Protein AF-A0A1B6HRW5-F1 (afdb_monomer_lite)

Structure (mmCIF, N/CA/C/O backbone):
data_AF-A0A1B6HRW5-F1
#
_entry.id   AF-A0A1B6HRW5-F1
#
loop_
_atom_site.group_PDB
_atom_site.id
_atom_site.type_symbol
_atom_site.label_atom_id
_atom_site.label_alt_id
_atom_site.label_comp_id
_atom_site.label_asym_id
_atom_site.label_entity_id
_atom_site.label_seq_id
_atom_site.pdbx_PDB_ins_code
_atom_site.Cartn_x
_atom_site.Cartn_y
_atom_site.Cartn_z
_atom_site.occupancy
_atom_site.B_iso_or_equiv
_atom_site.auth_seq_id
_atom_site.auth_comp_id
_atom_site.auth_asym_id
_atom_site.auth_atom_id
_atom_site.pdbx_PDB_model_num
ATOM 1 N N . ASP A 1 1 ? 60.357 5.817 -101.317 1.00 83.75 1 ASP A N 1
ATOM 2 C CA . ASP A 1 1 ? 60.686 6.916 -100.377 1.00 83.75 1 ASP A CA 1
ATOM 3 C C . ASP A 1 1 ? 59.857 6.907 -99.099 1.00 83.75 1 ASP A C 1
ATOM 5 O O . ASP A 1 1 ? 60.425 6.619 -98.060 1.00 83.75 1 ASP A O 1
ATOM 9 N N . VAL A 1 2 ? 58.533 7.086 -99.133 1.00 87.12 2 VAL A N 1
ATOM 10 C CA . VAL A 1 2 ? 57.680 7.051 -97.915 1.00 87.12 2 VAL A CA 1
ATOM 11 C C . VAL A 1 2 ? 57.870 5.781 -97.067 1.00 87.12 2 VAL A C 1
ATOM 13 O O . VAL A 1 2 ? 58.002 5.844 -95.849 1.00 87.12 2 VAL A O 1
ATOM 16 N N . VAL A 1 3 ? 57.963 4.618 -97.717 1.00 87.00 3 VAL A N 1
ATOM 17 C CA . VAL A 1 3 ? 58.262 3.341 -97.049 1.00 87.00 3 VAL A CA 1
ATOM 18 C C . VAL A 1 3 ? 59.677 3.328 -96.446 1.00 87.00 3 VAL A C 1
ATOM 20 O O . VAL A 1 3 ? 59.859 2.820 -95.346 1.00 87.00 3 VAL A O 1
ATOM 23 N N . LEU A 1 4 ? 60.674 3.917 -97.122 1.00 87.06 4 LEU A N 1
ATOM 24 C CA . LEU A 1 4 ? 62.039 4.042 -96.585 1.00 87.06 4 LEU A CA 1
ATOM 25 C C . LEU A 1 4 ? 62.050 4.896 -95.313 1.00 87.06 4 LEU A C 1
ATOM 27 O O . LEU A 1 4 ? 62.702 4.516 -94.346 1.00 87.06 4 LEU A O 1
ATOM 31 N N . ILE A 1 5 ? 61.290 5.996 -95.316 1.00 87.56 5 ILE A N 1
ATOM 32 C CA . ILE A 1 5 ? 61.149 6.920 -94.186 1.00 87.56 5 ILE A CA 1
ATOM 33 C C . ILE A 1 5 ? 60.507 6.210 -92.987 1.00 87.56 5 ILE A C 1
ATOM 35 O O . ILE A 1 5 ? 61.062 6.251 -91.892 1.00 87.56 5 ILE A O 1
ATOM 39 N N . LEU A 1 6 ? 59.409 5.471 -93.192 1.00 87.75 6 LEU A N 1
ATOM 40 C CA . LEU A 1 6 ? 58.762 4.698 -92.120 1.00 87.75 6 LEU A CA 1
ATOM 41 C C . LEU A 1 6 ? 59.675 3.617 -91.528 1.00 87.75 6 LEU A C 1
ATOM 43 O O . LEU A 1 6 ? 59.677 3.413 -90.318 1.00 87.75 6 LEU A O 1
ATOM 47 N N . PHE A 1 7 ? 60.477 2.941 -92.356 1.00 88.12 7 PHE A N 1
ATOM 48 C CA . PHE A 1 7 ? 61.471 1.971 -91.883 1.00 88.12 7 PHE A CA 1
ATOM 49 C C . PHE A 1 7 ? 62.788 2.608 -91.409 1.00 88.12 7 PHE A C 1
ATOM 51 O O . PHE A 1 7 ? 63.716 1.866 -91.087 1.00 88.12 7 PHE A O 1
ATOM 58 N N . GLN A 1 8 ? 62.888 3.944 -91.378 1.00 85.50 8 GLN A N 1
ATOM 59 C CA . GLN A 1 8 ? 64.095 4.693 -91.002 1.00 85.50 8 GLN A CA 1
ATOM 60 C C . GLN A 1 8 ? 65.354 4.230 -91.764 1.00 85.50 8 GLN A C 1
ATOM 62 O O . GLN A 1 8 ? 66.461 4.199 -91.225 1.00 85.50 8 GLN A O 1
ATOM 67 N N . ARG A 1 9 ? 65.192 3.828 -93.033 1.00 84.75 9 ARG A N 1
ATOM 68 C CA . ARG A 1 9 ? 66.307 3.447 -93.913 1.00 84.75 9 ARG A CA 1
ATOM 69 C C . ARG A 1 9 ? 66.962 4.699 -94.502 1.00 84.75 9 ARG A C 1
ATOM 71 O O . ARG A 1 9 ? 66.354 5.764 -94.556 1.00 84.75 9 ARG A O 1
ATOM 78 N N . LYS A 1 10 ? 68.211 4.569 -94.960 1.00 80.50 10 LYS A N 1
ATOM 79 C CA . LYS A 1 10 ? 68.968 5.676 -95.560 1.00 80.50 10 LYS A CA 1
ATOM 80 C C . LYS A 1 10 ? 68.201 6.262 -96.753 1.00 80.50 10 LYS A C 1
ATOM 82 O O . LYS A 1 10 ? 67.831 5.530 -97.669 1.00 80.50 10 LYS A O 1
ATOM 87 N N . VAL A 1 11 ? 67.991 7.577 -96.741 1.00 79.88 11 VAL A N 1
ATOM 88 C CA . VAL A 1 11 ? 67.417 8.326 -97.865 1.00 79.88 11 VAL A CA 1
ATOM 89 C C . VAL A 1 11 ? 68.497 9.245 -98.436 1.00 79.88 11 VAL A C 1
ATOM 91 O O . VAL A 1 11 ? 69.192 9.917 -97.675 1.00 79.88 11 VAL A O 1
ATOM 94 N N . ASP A 1 12 ? 68.682 9.234 -99.755 1.00 78.62 12 ASP A N 1
ATOM 95 C CA . ASP A 1 12 ? 69.621 10.125 -100.436 1.00 78.62 12 ASP A CA 1
ATOM 96 C C . ASP A 1 12 ? 69.178 11.593 -100.323 1.00 78.62 12 ASP A C 1
ATOM 98 O O . ASP A 1 12 ? 68.006 11.895 -100.096 1.00 78.62 12 ASP A O 1
ATOM 102 N N . GLN A 1 13 ? 70.124 12.523 -100.480 1.00 76.50 13 GLN A N 1
ATOM 103 C CA . GLN A 1 13 ? 69.834 13.955 -100.400 1.00 76.50 13 GLN A CA 1
ATOM 104 C C . GLN A 1 13 ? 68.817 14.365 -101.475 1.00 76.50 13 GLN A C 1
ATOM 106 O O . GLN A 1 1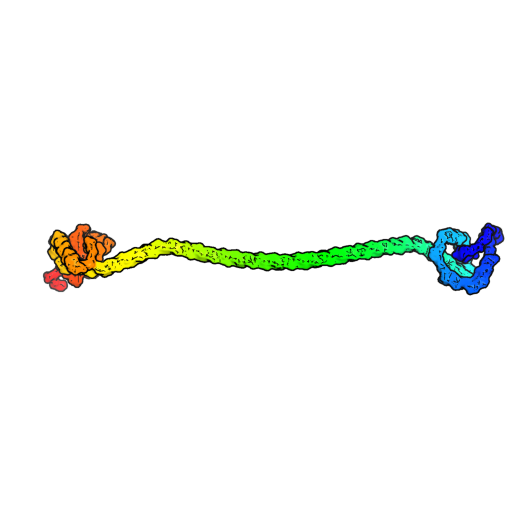3 ? 69.007 14.069 -102.657 1.00 76.50 13 GLN A O 1
ATOM 111 N N . VAL A 1 14 ? 67.765 15.072 -101.056 1.00 78.19 14 VAL A N 1
ATOM 112 C CA . VAL A 1 14 ? 66.660 15.504 -101.921 1.00 78.19 14 VAL A CA 1
ATOM 113 C C . VAL A 1 14 ? 67.182 16.423 -103.027 1.00 78.19 14 VAL A C 1
ATOM 115 O O . VAL A 1 14 ? 67.782 17.461 -102.750 1.00 78.19 14 VAL A O 1
ATOM 118 N N . ARG A 1 15 ? 66.940 16.044 -104.287 1.00 78.88 15 ARG A N 1
ATOM 119 C CA . ARG A 1 15 ? 67.238 16.858 -105.475 1.00 78.88 15 ARG A CA 1
ATOM 120 C C . ARG A 1 15 ? 65.937 17.120 -106.243 1.00 78.88 15 ARG A C 1
ATOM 122 O O . ARG A 1 15 ? 65.192 16.159 -106.454 1.00 78.88 15 ARG A O 1
ATOM 129 N N . PRO A 1 16 ? 65.647 18.365 -106.656 1.00 77.56 16 PRO A N 1
ATOM 130 C CA . PRO A 1 16 ? 64.464 18.668 -107.453 1.00 77.56 16 PRO A CA 1
ATOM 131 C C . PRO A 1 16 ? 64.630 18.157 -108.892 1.00 77.56 16 PRO A C 1
ATOM 133 O O . PRO A 1 16 ? 65.664 18.376 -109.520 1.00 77.56 16 PRO A O 1
ATOM 136 N N . ASP A 1 17 ? 63.603 17.486 -109.400 1.00 78.62 17 ASP A N 1
ATOM 137 C CA . ASP A 1 17 ? 63.443 17.072 -110.792 1.00 78.62 17 ASP A CA 1
ATOM 138 C C . ASP A 1 17 ? 62.531 18.090 -111.497 1.00 78.62 17 ASP A C 1
ATOM 140 O O . ASP A 1 17 ? 61.319 18.144 -111.261 1.00 78.62 17 ASP A O 1
ATOM 144 N N . VAL A 1 18 ? 63.140 18.932 -112.337 1.00 70.12 18 VAL A N 1
ATOM 145 C CA . VAL A 1 18 ? 62.465 20.028 -113.053 1.00 70.12 18 VAL A CA 1
ATOM 146 C C . VAL A 1 18 ? 61.514 19.492 -114.134 1.00 70.12 18 VAL A C 1
ATOM 148 O O . VAL A 1 18 ? 60.546 20.167 -114.471 1.00 70.12 18 VAL A O 1
ATOM 151 N N . GLU A 1 19 ? 61.728 18.271 -114.639 1.00 70.19 19 GLU A N 1
ATOM 152 C CA . GLU A 1 19 ? 60.878 17.665 -115.676 1.00 70.19 19 GLU A CA 1
ATOM 153 C C . GLU A 1 19 ? 59.588 17.078 -115.097 1.00 70.19 19 GLU A C 1
ATOM 155 O O . GLU A 1 19 ? 58.529 17.150 -115.720 1.00 70.19 19 GLU A O 1
ATOM 160 N N . LYS A 1 20 ? 59.662 16.505 -113.891 1.00 68.56 20 LYS A N 1
ATOM 161 C CA . LYS A 1 20 ? 58.518 15.859 -113.222 1.00 68.56 20 LYS A CA 1
ATOM 162 C C . LYS A 1 20 ? 57.865 16.721 -112.147 1.00 68.56 20 LYS A C 1
ATOM 164 O O . LYS A 1 20 ? 56.916 16.267 -111.510 1.00 68.56 20 LYS A O 1
ATOM 169 N N . ASN A 1 21 ? 58.368 17.944 -111.954 1.00 75.06 21 ASN A N 1
ATOM 170 C CA . ASN A 1 21 ? 57.927 18.894 -110.933 1.00 75.06 21 ASN A CA 1
ATOM 171 C C . ASN A 1 21 ? 57.817 18.245 -109.535 1.00 75.06 21 ASN A C 1
ATOM 173 O O . ASN A 1 21 ? 56.835 18.429 -108.816 1.00 75.06 21 ASN A O 1
ATOM 177 N N . PHE A 1 22 ? 58.802 17.407 -109.188 1.00 81.31 22 PHE A N 1
ATOM 178 C CA . PHE A 1 22 ? 58.849 16.646 -107.935 1.00 81.31 22 PHE A CA 1
ATOM 179 C C . PHE A 1 22 ? 60.301 16.291 -107.557 1.00 81.31 22 PHE A C 1
ATOM 181 O O . PHE A 1 22 ? 61.234 16.828 -108.142 1.00 81.31 22 PHE A O 1
ATOM 188 N N . PHE A 1 23 ? 60.538 15.427 -106.565 1.00 82.12 23 PHE A N 1
ATOM 189 C CA . PHE A 1 23 ? 61.890 14.998 -106.178 1.00 82.12 23 PHE A CA 1
ATOM 190 C C . PHE A 1 23 ? 62.387 13.802 -106.997 1.00 82.12 23 PHE A C 1
ATOM 192 O O . PHE A 1 23 ? 61.606 12.918 -107.358 1.00 82.12 23 PHE A O 1
ATOM 199 N N . PHE A 1 24 ? 63.703 13.738 -107.230 1.00 78.50 24 PHE A N 1
ATOM 200 C CA . PHE A 1 24 ? 64.334 12.539 -107.782 1.00 78.50 24 PHE A CA 1
ATOM 201 C C . PHE A 1 24 ? 64.091 11.331 -106.859 1.00 78.50 24 PHE A C 1
ATOM 203 O O . PHE A 1 24 ? 64.357 11.428 -105.658 1.00 78.50 24 PHE A O 1
ATOM 210 N N . PRO A 1 25 ? 63.620 10.186 -107.393 1.00 77.75 25 PRO A N 1
ATOM 211 C CA . PRO A 1 25 ? 63.310 9.019 -106.577 1.00 77.75 25 PRO A CA 1
ATOM 212 C C . PRO A 1 25 ? 64.586 8.366 -106.044 1.00 77.75 25 PRO A C 1
ATOM 214 O O . PRO A 1 25 ? 65.558 8.186 -106.785 1.00 77.75 25 PRO A O 1
ATOM 217 N N . ASN A 1 26 ? 64.563 7.900 -104.793 1.00 82.75 26 ASN A N 1
ATOM 218 C CA . ASN A 1 26 ? 65.657 7.095 -104.251 1.00 82.75 26 ASN A CA 1
ATOM 219 C C . ASN A 1 26 ? 65.540 5.634 -104.720 1.00 82.75 26 ASN A C 1
ATOM 221 O O . ASN A 1 26 ? 65.121 4.732 -103.984 1.00 82.75 26 ASN A O 1
ATOM 225 N N . TRP A 1 27 ? 65.865 5.413 -105.994 1.00 80.62 27 TRP A N 1
ATOM 226 C CA . TRP A 1 27 ? 65.711 4.120 -106.660 1.00 80.62 27 TRP A CA 1
ATOM 227 C C . TRP A 1 27 ? 66.636 3.043 -106.084 1.00 80.62 27 TRP A C 1
ATOM 229 O O . TRP A 1 27 ? 66.193 1.918 -105.851 1.00 80.62 27 TRP A O 1
ATOM 239 N N . ALA A 1 28 ? 67.897 3.387 -105.805 1.00 82.69 28 ALA A N 1
ATOM 240 C CA . ALA A 1 28 ? 68.902 2.434 -105.337 1.00 82.69 28 ALA A CA 1
ATOM 241 C C . ALA A 1 28 ? 68.527 1.810 -103.982 1.00 82.69 28 ALA A C 1
ATOM 243 O O . ALA A 1 28 ? 68.602 0.591 -103.821 1.00 82.69 28 ALA A O 1
ATOM 244 N N . GLU A 1 29 ? 68.073 2.619 -103.021 1.00 83.81 29 GLU A N 1
ATOM 245 C CA . GLU A 1 29 ? 67.650 2.115 -101.710 1.00 83.81 29 GLU A CA 1
ATOM 246 C C . GLU A 1 29 ? 66.250 1.492 -101.754 1.00 83.81 29 GLU A C 1
ATOM 248 O O . GLU A 1 29 ? 66.018 0.464 -101.117 1.00 83.81 29 GLU A O 1
ATOM 253 N N . SER A 1 30 ? 65.327 2.031 -102.560 1.00 84.06 30 SER A N 1
ATOM 254 C CA . SER A 1 30 ? 63.994 1.434 -102.736 1.00 84.06 30 SER A CA 1
ATOM 255 C C . SER A 1 30 ? 64.072 0.022 -103.328 1.00 84.06 30 SER A C 1
ATOM 257 O O . SER A 1 30 ? 63.344 -0.867 -102.884 1.00 84.06 30 SER A O 1
ATOM 259 N N . LEU A 1 31 ? 64.991 -0.224 -104.270 1.00 83.75 31 LEU A N 1
ATOM 260 C CA . LEU A 1 31 ? 65.208 -1.548 -104.855 1.00 83.75 31 LEU A CA 1
ATOM 261 C C . LEU A 1 31 ? 65.692 -2.563 -103.811 1.00 83.75 31 LEU A C 1
ATOM 263 O O . LEU A 1 31 ? 65.225 -3.698 -103.809 1.00 83.75 31 LEU A O 1
ATOM 267 N N . LYS A 1 32 ? 66.559 -2.153 -102.875 1.00 85.12 32 LYS A N 1
ATOM 268 C CA . LYS A 1 32 ? 67.013 -3.014 -101.767 1.00 85.12 32 LYS A CA 1
ATOM 269 C C . LYS A 1 32 ? 65.877 -3.406 -100.825 1.00 85.12 32 LYS A C 1
ATOM 271 O O . LYS A 1 32 ? 65.890 -4.508 -100.291 1.00 85.12 32 LYS A O 1
ATOM 276 N N . VAL A 1 33 ? 64.903 -2.518 -100.604 1.00 83.81 33 VAL A N 1
ATOM 277 C CA . VAL A 1 33 ? 63.703 -2.842 -99.812 1.00 83.81 33 VAL A CA 1
ATOM 278 C C . VAL A 1 33 ? 62.798 -3.809 -100.558 1.00 83.81 33 VAL A C 1
ATOM 280 O O . VAL A 1 33 ? 62.314 -4.765 -99.967 1.00 83.81 33 VAL A O 1
ATOM 283 N N . MET A 1 34 ? 62.582 -3.580 -101.853 1.00 80.44 34 MET A N 1
ATOM 284 C CA . MET A 1 34 ? 61.717 -4.436 -102.666 1.00 80.44 34 MET A CA 1
ATOM 285 C C . MET A 1 34 ? 62.327 -5.821 -102.927 1.00 80.44 34 MET A C 1
ATOM 287 O O . MET A 1 34 ? 61.587 -6.789 -103.061 1.00 80.44 34 MET A O 1
ATOM 291 N N . ALA A 1 35 ? 63.658 -5.928 -102.966 1.00 84.19 35 ALA A N 1
ATOM 292 C CA . ALA A 1 35 ? 64.378 -7.195 -103.095 1.00 84.19 35 ALA A CA 1
ATOM 293 C C . ALA A 1 35 ? 64.486 -7.981 -101.769 1.00 84.19 35 ALA A C 1
ATOM 295 O O . ALA A 1 35 ? 64.919 -9.134 -101.771 1.00 84.19 35 ALA A O 1
ATOM 296 N N . ASP A 1 36 ? 64.112 -7.381 -100.632 1.00 86.19 36 ASP A N 1
ATOM 297 C CA . ASP A 1 36 ? 64.157 -8.022 -99.318 1.00 86.19 36 ASP A CA 1
ATOM 298 C C . ASP A 1 36 ? 63.024 -9.053 -99.180 1.00 86.19 36 ASP A C 1
ATOM 300 O O . ASP A 1 36 ? 61.842 -8.718 -99.094 1.00 86.19 36 ASP A O 1
ATOM 304 N N . THR A 1 37 ? 63.389 -10.334 -99.104 1.00 84.56 37 THR A N 1
ATOM 305 C CA . THR A 1 37 ? 62.435 -11.449 -98.950 1.00 84.56 37 THR A CA 1
ATOM 306 C C . THR A 1 37 ? 61.565 -11.351 -97.687 1.00 84.56 37 THR A C 1
ATOM 308 O O . THR A 1 37 ? 60.481 -11.933 -97.652 1.00 84.56 37 THR A O 1
ATOM 311 N N . LYS A 1 38 ? 61.982 -10.589 -96.661 1.00 88.88 38 LYS A N 1
ATOM 312 C CA . LYS A 1 38 ? 61.217 -10.363 -95.419 1.00 88.88 38 LYS A CA 1
ATOM 313 C C . LYS A 1 38 ? 60.343 -9.108 -95.448 1.00 88.88 38 LYS A C 1
ATOM 315 O O . LYS A 1 38 ? 59.704 -8.789 -94.445 1.00 88.88 38 LYS A O 1
ATOM 320 N N . PHE A 1 39 ? 60.285 -8.389 -96.566 1.00 85.56 39 PHE A N 1
ATOM 321 C CA . PHE A 1 39 ? 59.606 -7.098 -96.648 1.00 85.56 39 PHE A CA 1
ATOM 322 C C . PHE A 1 39 ? 58.133 -7.148 -96.203 1.00 85.56 39 PHE A C 1
ATOM 324 O O . PHE A 1 39 ? 57.714 -6.336 -95.380 1.00 85.56 39 PHE A O 1
ATOM 331 N N . LEU A 1 40 ? 57.367 -8.150 -96.649 1.00 84.69 40 LEU A N 1
ATOM 332 C CA . LEU A 1 40 ? 55.960 -8.305 -96.259 1.00 84.69 40 LEU A CA 1
ATOM 333 C C . LEU A 1 40 ? 55.784 -8.570 -94.754 1.00 84.69 40 LEU A C 1
ATOM 335 O O . LEU A 1 40 ? 54.915 -7.975 -94.118 1.00 84.69 40 LEU A O 1
ATOM 339 N N . TYR A 1 41 ? 56.634 -9.419 -94.170 1.00 88.62 41 TYR A N 1
ATOM 340 C CA . TYR A 1 41 ? 56.623 -9.696 -92.731 1.00 88.62 41 TYR A CA 1
ATOM 341 C C . TYR A 1 41 ? 56.909 -8.428 -91.915 1.00 88.62 41 TYR A C 1
ATOM 343 O O . TYR A 1 41 ? 56.254 -8.175 -90.902 1.00 88.62 41 TYR A O 1
ATOM 351 N N . ASN A 1 42 ? 57.850 -7.607 -92.389 1.00 88.69 42 ASN A N 1
ATOM 352 C CA . ASN A 1 42 ? 58.214 -6.341 -91.757 1.00 88.69 42 ASN A CA 1
ATOM 353 C C . ASN A 1 42 ? 57.085 -5.298 -91.836 1.00 88.69 42 ASN A C 1
ATOM 355 O O . ASN A 1 42 ? 56.949 -4.498 -90.916 1.00 88.69 42 ASN A O 1
ATOM 359 N N . LEU A 1 43 ? 56.263 -5.310 -92.892 1.00 85.69 43 LEU A N 1
ATOM 360 C CA . LEU A 1 43 ? 55.077 -4.447 -93.006 1.00 85.69 43 LEU A CA 1
ATOM 361 C C . LEU A 1 43 ? 53.955 -4.868 -92.050 1.00 85.69 43 LEU A C 1
ATOM 363 O O . LEU A 1 43 ? 53.316 -4.015 -91.436 1.00 85.69 43 LEU A O 1
ATOM 367 N N . GLN A 1 44 ? 53.713 -6.176 -91.916 1.00 87.50 44 GLN A N 1
ATOM 368 C CA . GLN A 1 44 ? 52.679 -6.713 -91.024 1.00 87.50 44 GLN A CA 1
ATOM 369 C C . GLN A 1 44 ? 53.024 -6.502 -89.546 1.00 87.50 44 GLN A C 1
ATOM 371 O O . GLN A 1 44 ? 52.157 -6.139 -88.756 1.00 87.50 44 GLN A O 1
ATOM 376 N N . ASN A 1 45 ? 54.296 -6.685 -89.186 1.00 89.50 45 ASN A N 1
ATOM 377 C CA . ASN A 1 45 ? 54.797 -6.525 -87.819 1.00 89.50 45 ASN A CA 1
ATOM 378 C C . ASN A 1 45 ? 55.463 -5.164 -87.596 1.00 89.50 45 ASN A C 1
ATOM 380 O O . ASN A 1 45 ? 56.325 -5.020 -86.726 1.00 89.50 45 ASN A O 1
ATOM 384 N N . PHE A 1 46 ? 55.096 -4.166 -88.400 1.00 87.50 46 PHE A N 1
ATOM 385 C CA . PHE A 1 46 ? 55.677 -2.843 -88.278 1.00 87.50 46 PHE A CA 1
ATOM 386 C C . PHE A 1 46 ? 55.348 -2.253 -86.898 1.00 87.50 46 PHE A C 1
ATOM 388 O O . PHE A 1 46 ? 54.172 -2.209 -86.515 1.00 87.50 46 PHE A O 1
ATOM 395 N N . PRO A 1 47 ? 56.353 -1.783 -86.139 1.00 86.12 47 PRO A N 1
ATOM 396 C CA . PRO A 1 47 ? 56.137 -1.196 -84.826 1.00 86.12 47 PRO A CA 1
ATOM 397 C C . PRO A 1 47 ? 55.526 0.203 -84.974 1.00 86.12 47 PRO A C 1
ATOM 399 O O . PRO A 1 47 ? 56.205 1.216 -84.837 1.00 86.12 47 PRO A O 1
ATOM 402 N N . LYS A 1 48 ? 54.222 0.255 -85.253 1.00 84.12 48 LYS A N 1
ATOM 403 C CA . LYS A 1 48 ? 53.435 1.475 -85.493 1.00 84.12 48 LYS A CA 1
ATOM 404 C C . LYS A 1 48 ? 53.508 2.506 -84.359 1.00 84.12 48 LYS A C 1
ATOM 406 O O . LYS A 1 48 ? 53.389 3.697 -84.617 1.00 84.12 48 LYS A O 1
ATOM 411 N N . ASP A 1 49 ? 53.775 2.067 -83.129 1.00 81.31 49 ASP A N 1
ATOM 412 C CA . ASP A 1 49 ? 53.972 2.942 -81.964 1.00 81.31 49 ASP A CA 1
ATOM 413 C C . ASP A 1 49 ? 55.342 3.655 -81.951 1.00 81.31 49 ASP A C 1
ATOM 415 O O . ASP A 1 49 ? 55.563 4.536 -81.128 1.00 81.31 49 ASP A O 1
ATOM 419 N N . LYS A 1 50 ? 56.266 3.302 -82.860 1.00 83.19 50 LYS A N 1
ATOM 420 C CA . LYS A 1 50 ? 57.570 3.974 -83.028 1.00 83.19 50 LYS A CA 1
ATOM 421 C C . LYS A 1 50 ? 57.550 5.125 -84.038 1.00 83.19 50 LYS A C 1
ATOM 423 O O . LYS A 1 50 ? 58.572 5.786 -84.205 1.00 83.19 50 LYS A O 1
ATOM 428 N N . ILE A 1 51 ? 56.428 5.362 -84.721 1.00 86.19 51 ILE A N 1
ATOM 429 C CA . ILE A 1 51 ? 56.282 6.524 -85.605 1.00 86.19 51 ILE A CA 1
ATOM 430 C C . ILE A 1 51 ? 56.328 7.784 -84.730 1.00 86.19 51 ILE A C 1
ATOM 432 O O . ILE A 1 51 ? 55.518 7.930 -83.816 1.00 86.19 51 ILE A O 1
ATOM 436 N N . ASN A 1 52 ? 57.273 8.686 -84.994 1.00 85.44 52 ASN A N 1
ATOM 437 C CA . ASN A 1 52 ? 57.365 9.990 -84.335 1.00 85.44 52 ASN A CA 1
ATOM 438 C C . ASN A 1 52 ? 56.863 11.111 -85.267 1.00 85.44 52 ASN A C 1
ATOM 440 O O . ASN A 1 52 ? 56.631 10.882 -86.456 1.00 85.44 52 ASN A O 1
ATOM 444 N N . ALA A 1 53 ? 56.701 12.323 -84.722 1.00 85.75 53 ALA A N 1
ATOM 445 C CA . ALA A 1 53 ? 56.243 13.489 -85.485 1.00 85.75 53 ALA A CA 1
ATOM 446 C C . ALA A 1 53 ? 57.141 13.753 -86.704 1.00 85.75 53 ALA A C 1
ATOM 448 O O . ALA A 1 53 ? 56.648 13.896 -87.815 1.00 85.75 53 ALA A O 1
ATOM 449 N N . GLU A 1 54 ? 58.459 13.677 -86.507 1.00 86.12 54 GLU A N 1
ATOM 450 C CA . GLU A 1 54 ? 59.462 13.892 -87.554 1.00 86.12 54 GLU A CA 1
ATOM 451 C C . GLU A 1 54 ? 59.313 12.911 -88.728 1.00 86.12 54 GLU A C 1
ATOM 453 O O . GLU A 1 54 ? 59.428 13.303 -89.885 1.00 86.12 54 GLU A O 1
ATOM 458 N N . THR A 1 55 ? 59.013 11.636 -88.456 1.00 86.25 55 THR A N 1
ATOM 459 C CA . THR A 1 55 ? 58.786 10.624 -89.501 1.00 86.25 55 THR A CA 1
ATOM 460 C C . THR A 1 55 ? 57.568 10.993 -90.344 1.00 86.25 55 THR A C 1
ATOM 462 O O . THR A 1 55 ? 57.613 10.860 -91.564 1.00 86.25 55 THR A O 1
ATOM 465 N N . VAL A 1 56 ? 56.491 11.483 -89.719 1.00 87.25 56 VAL A N 1
ATOM 466 C CA . VAL A 1 56 ? 55.288 11.927 -90.440 1.00 87.25 56 VAL A CA 1
ATOM 467 C C . VAL A 1 56 ? 55.566 13.199 -91.239 1.00 87.25 56 VAL A C 1
ATOM 469 O O . VAL A 1 56 ? 55.170 13.257 -92.403 1.00 87.25 56 VAL A O 1
ATOM 472 N N . ASP A 1 57 ? 56.294 14.160 -90.668 1.00 86.44 57 ASP A N 1
ATOM 473 C CA . ASP A 1 57 ? 56.670 15.412 -91.334 1.00 86.44 57 ASP A CA 1
ATOM 474 C C . ASP A 1 57 ? 57.514 15.155 -92.588 1.00 86.44 57 ASP A C 1
ATOM 476 O O . ASP A 1 57 ? 57.242 15.714 -93.650 1.00 86.44 57 ASP A O 1
ATOM 480 N N . LEU A 1 58 ? 58.476 14.229 -92.516 1.00 85.94 58 LEU A N 1
ATOM 481 C CA . LEU A 1 58 ? 59.287 13.814 -93.667 1.00 85.94 58 LEU A CA 1
ATOM 482 C C . LEU A 1 58 ? 58.462 13.136 -94.774 1.00 85.94 58 LEU A C 1
ATOM 484 O O . LEU A 1 58 ? 58.853 13.165 -95.943 1.00 85.94 58 LEU A O 1
ATOM 488 N N . MET A 1 59 ? 57.324 12.524 -94.436 1.00 88.00 59 MET A N 1
ATOM 489 C CA . MET A 1 59 ? 56.421 11.913 -95.414 1.00 88.00 59 MET A CA 1
ATOM 490 C C . MET A 1 59 ? 55.491 12.935 -96.081 1.00 88.00 59 MET A C 1
ATOM 492 O O . MET A 1 59 ? 55.064 12.683 -97.209 1.00 88.00 59 MET A O 1
ATOM 496 N N . LEU A 1 60 ? 55.172 14.064 -95.430 1.00 85.38 60 LEU A N 1
ATOM 497 C CA . LEU A 1 60 ? 54.178 15.038 -95.911 1.00 85.38 60 LEU A CA 1
ATOM 498 C C . LEU A 1 60 ? 54.376 15.470 -97.372 1.00 85.38 60 LEU A C 1
ATOM 500 O O . LEU A 1 60 ? 53.410 15.344 -98.126 1.00 85.38 60 LEU A O 1
ATOM 504 N N . PRO A 1 61 ? 55.590 15.844 -97.831 1.00 85.25 61 PRO A N 1
ATOM 505 C CA . PRO A 1 61 ? 55.792 16.282 -99.214 1.00 85.25 61 PRO A CA 1
ATOM 506 C C . PRO A 1 61 ? 55.430 15.219 -100.261 1.00 85.25 61 PRO A C 1
ATOM 508 O O . PRO A 1 61 ? 55.067 15.545 -101.388 1.00 85.25 61 PRO A O 1
ATOM 511 N N . TYR A 1 62 ? 55.523 13.935 -99.900 1.00 84.56 62 TYR A N 1
ATOM 512 C CA . TYR A 1 62 ? 55.131 12.825 -100.768 1.00 84.56 62 TYR A CA 1
ATOM 513 C C . TYR A 1 62 ? 53.632 12.551 -100.708 1.00 84.56 62 TYR A C 1
ATOM 515 O O . TYR A 1 62 ? 53.032 12.265 -101.738 1.00 84.56 62 TYR A O 1
ATOM 523 N N . LEU A 1 63 ? 53.036 12.639 -99.517 1.00 83.75 63 LEU A N 1
ATOM 524 C CA . LEU A 1 63 ? 51.612 12.381 -99.304 1.00 83.75 63 LEU A CA 1
ATOM 525 C C . LEU A 1 63 ? 50.713 13.493 -99.870 1.00 83.75 63 LEU A C 1
ATOM 527 O O . LEU A 1 63 ? 49.558 13.227 -100.181 1.00 83.75 63 LEU A O 1
ATOM 531 N N . GLU A 1 64 ? 51.224 14.721 -99.984 1.00 83.94 64 GLU A N 1
ATOM 532 C CA . GLU A 1 64 ? 50.512 15.887 -100.534 1.00 83.94 64 GLU A CA 1
ATOM 533 C C . GLU A 1 64 ? 50.647 16.017 -102.059 1.00 83.94 64 GLU A C 1
ATOM 535 O O . GLU A 1 64 ? 50.020 16.882 -102.672 1.00 83.94 64 GLU A O 1
ATOM 540 N N . ASN A 1 65 ? 51.438 15.149 -102.698 1.00 82.19 65 ASN A N 1
ATOM 541 C CA . ASN A 1 65 ? 51.557 15.127 -104.150 1.00 82.19 65 ASN A CA 1
ATOM 542 C C . ASN A 1 65 ? 50.211 14.696 -104.783 1.00 82.19 65 ASN A C 1
ATOM 544 O O . ASN A 1 65 ? 49.694 13.637 -104.420 1.00 82.19 65 ASN A O 1
ATOM 548 N N . PRO A 1 66 ? 49.664 15.436 -105.771 1.00 80.19 66 PRO A N 1
ATOM 549 C CA . PRO A 1 66 ? 48.414 15.081 -106.456 1.00 80.19 66 PRO A CA 1
ATOM 550 C C . PRO A 1 66 ? 48.381 13.669 -107.069 1.00 80.19 66 PRO A C 1
ATOM 552 O O . PRO A 1 66 ? 47.309 13.090 -107.239 1.00 80.19 66 PRO A O 1
ATOM 555 N N . LEU A 1 67 ? 49.546 13.097 -107.393 1.00 79.31 67 LEU A N 1
ATOM 556 C CA . LEU A 1 67 ? 49.686 11.738 -107.928 1.00 79.31 67 LEU A CA 1
ATOM 557 C C . LEU A 1 67 ? 49.719 10.652 -106.837 1.00 79.31 67 LEU A C 1
ATOM 559 O O . LEU A 1 67 ? 49.637 9.464 -107.153 1.00 79.31 67 LEU A O 1
ATOM 563 N N . TYR A 1 68 ? 49.818 11.030 -105.559 1.00 83.25 68 TYR A N 1
ATOM 564 C CA . TYR A 1 68 ? 49.857 10.120 -104.413 1.00 83.25 68 TYR A CA 1
ATOM 565 C C . TYR A 1 68 ? 48.445 9.703 -103.976 1.00 83.25 68 TYR A C 1
ATOM 567 O O . TYR A 1 68 ? 48.027 9.857 -102.831 1.00 83.25 68 TYR A O 1
ATOM 575 N N . THR A 1 69 ? 47.676 9.165 -104.919 1.00 83.44 69 THR A N 1
ATOM 576 C CA . THR A 1 69 ? 46.312 8.680 -104.692 1.00 83.44 69 THR A CA 1
ATOM 577 C C . THR A 1 69 ? 46.217 7.193 -105.001 1.00 83.44 69 THR A C 1
ATOM 579 O O . THR A 1 69 ? 46.982 6.648 -105.799 1.00 83.44 69 THR A O 1
ATOM 582 N N . PHE A 1 70 ? 45.260 6.510 -104.370 1.00 83.62 70 PHE A N 1
ATOM 583 C CA . PHE A 1 70 ? 45.035 5.085 -104.616 1.00 83.62 70 PHE A CA 1
ATOM 584 C C . PHE A 1 70 ? 44.717 4.804 -106.094 1.00 83.62 70 PHE A C 1
ATOM 586 O O . PHE A 1 70 ? 45.232 3.845 -106.666 1.00 83.62 70 PHE A O 1
ATOM 593 N N . GLU A 1 71 ? 43.918 5.665 -106.730 1.00 82.50 71 GLU A N 1
ATOM 594 C CA . GLU A 1 71 ? 43.555 5.556 -108.147 1.00 82.50 71 GLU A CA 1
ATOM 595 C C . GLU A 1 71 ? 44.763 5.781 -109.066 1.00 82.50 71 GLU A C 1
ATOM 597 O O . GLU A 1 71 ? 45.001 4.971 -109.963 1.00 82.50 71 GLU A O 1
ATOM 602 N N . GLY A 1 72 ? 45.588 6.799 -108.784 1.00 80.31 72 GLY A N 1
ATOM 603 C CA . GLY A 1 72 ? 46.830 7.058 -109.519 1.00 80.31 72 GLY A CA 1
ATOM 604 C C . GLY A 1 72 ? 47.839 5.911 -109.403 1.00 80.31 72 GLY A C 1
ATOM 605 O O . GLY A 1 72 ? 48.402 5.464 -110.404 1.00 80.31 72 GLY A O 1
ATOM 606 N N . ALA A 1 73 ? 48.013 5.354 -108.202 1.00 81.75 73 ALA A N 1
ATOM 607 C CA . ALA A 1 73 ? 48.898 4.212 -107.987 1.00 81.75 73 ALA A CA 1
ATOM 608 C C . ALA A 1 73 ? 48.379 2.924 -108.642 1.00 81.75 73 ALA A C 1
ATOM 610 O O . ALA A 1 73 ? 49.180 2.133 -109.136 1.00 81.75 73 ALA A O 1
ATOM 611 N N . LYS A 1 74 ? 47.058 2.709 -108.690 1.00 81.62 74 LYS A N 1
ATOM 612 C CA . LYS A 1 74 ? 46.449 1.525 -109.315 1.00 81.62 74 LYS A CA 1
ATOM 613 C C . LYS A 1 74 ? 46.640 1.504 -110.833 1.00 81.62 74 LYS A C 1
ATOM 615 O O . LYS A 1 74 ? 46.855 0.425 -111.381 1.00 81.62 74 LYS A O 1
ATOM 620 N N . ILE A 1 75 ? 46.594 2.670 -111.486 1.00 80.94 75 ILE A N 1
ATOM 621 C CA . ILE A 1 75 ? 46.887 2.816 -112.923 1.00 80.94 75 ILE A CA 1
ATOM 622 C C . ILE A 1 75 ? 48.349 2.447 -113.217 1.00 80.94 75 ILE A C 1
ATOM 624 O O . ILE A 1 75 ? 48.626 1.810 -114.229 1.00 80.94 75 ILE A O 1
ATOM 628 N N . ALA A 1 76 ? 49.277 2.801 -112.322 1.00 78.62 76 ALA A N 1
ATOM 629 C CA . ALA A 1 76 ? 50.696 2.496 -112.485 1.00 78.62 76 ALA A CA 1
ATOM 630 C C . ALA A 1 76 ? 51.042 1.029 -112.156 1.00 78.62 76 ALA A C 1
ATOM 632 O O . ALA A 1 76 ? 51.687 0.347 -112.948 1.00 78.62 76 ALA A O 1
ATOM 633 N N . CYS A 1 77 ? 50.646 0.539 -110.975 1.00 79.69 77 CYS A N 1
ATOM 634 C CA . CYS A 1 77 ? 50.864 -0.838 -110.533 1.00 79.69 77 CYS A CA 1
ATOM 635 C C . CYS A 1 77 ? 49.953 -1.189 -109.344 1.00 79.69 77 CYS A C 1
ATOM 637 O O . CYS A 1 77 ? 50.081 -0.627 -108.253 1.00 79.69 77 CYS A O 1
ATOM 639 N N . GLY A 1 78 ? 49.090 -2.197 -109.508 1.00 76.56 78 GLY A N 1
ATOM 640 C CA . GLY A 1 78 ? 48.153 -2.632 -108.462 1.00 76.56 78 GLY A CA 1
ATOM 641 C C . GLY A 1 78 ? 48.815 -3.019 -107.129 1.00 76.56 78 GLY A C 1
ATOM 642 O O . GLY A 1 78 ? 48.272 -2.717 -106.068 1.00 76.56 78 GLY A O 1
ATOM 643 N N . ASN A 1 79 ? 50.019 -3.602 -107.159 1.00 75.88 79 ASN A N 1
ATOM 644 C CA . ASN A 1 79 ? 50.766 -3.967 -105.945 1.00 75.88 79 ASN A CA 1
ATOM 645 C C . ASN A 1 79 ? 51.298 -2.736 -105.183 1.00 75.88 79 ASN A C 1
ATOM 647 O O . ASN A 1 79 ? 51.425 -2.767 -103.960 1.00 75.88 79 ASN A O 1
ATOM 651 N N . VAL A 1 80 ? 51.574 -1.633 -105.887 1.00 79.81 80 VAL A N 1
ATOM 652 C CA . VAL A 1 80 ? 52.041 -0.369 -105.289 1.00 79.81 80 VAL A CA 1
ATOM 653 C C . VAL A 1 80 ? 50.890 0.377 -104.611 1.00 79.81 80 VAL A C 1
ATOM 655 O O . VAL A 1 80 ? 51.100 1.007 -103.575 1.00 79.81 80 VAL A O 1
ATOM 658 N N . ALA A 1 81 ? 49.660 0.244 -105.118 1.00 82.56 81 ALA A N 1
ATOM 659 C CA . ALA A 1 81 ? 48.473 0.841 -104.504 1.00 82.56 81 ALA A CA 1
ATOM 660 C C . ALA A 1 81 ? 48.222 0.331 -103.068 1.00 82.56 81 ALA A C 1
ATOM 662 O O . ALA A 1 81 ? 47.855 1.111 -102.189 1.00 82.56 81 ALA A O 1
ATOM 663 N N . GLY A 1 82 ? 48.487 -0.954 -102.796 1.00 84.12 82 GLY A N 1
ATOM 664 C CA . GLY A 1 82 ? 48.391 -1.524 -101.445 1.00 84.12 82 GLY A CA 1
ATOM 665 C C . GLY A 1 82 ? 49.427 -0.949 -100.468 1.00 84.12 82 GLY A C 1
ATOM 666 O O . GLY A 1 82 ? 49.098 -0.651 -99.320 1.00 84.12 82 GLY A O 1
ATOM 667 N N . LEU A 1 83 ? 50.662 -0.729 -100.935 1.00 84.88 83 LEU A N 1
ATOM 668 C CA . LEU A 1 83 ? 51.719 -0.091 -100.141 1.00 84.88 83 LEU A CA 1
ATOM 669 C C . LEU A 1 83 ? 51.404 1.378 -99.852 1.00 84.88 83 LEU A C 1
ATOM 671 O O . LEU A 1 83 ? 51.596 1.823 -98.723 1.00 84.88 83 LEU A O 1
ATOM 675 N N . LEU A 1 84 ? 50.874 2.104 -100.840 1.00 87.44 84 LEU A N 1
ATOM 676 C CA . LEU A 1 84 ? 50.428 3.488 -100.680 1.00 87.44 84 LEU A CA 1
ATOM 677 C C . LEU A 1 84 ? 49.325 3.599 -99.616 1.00 87.44 84 LEU A C 1
ATOM 679 O O . LEU A 1 84 ? 49.383 4.452 -98.730 1.00 87.44 84 LEU A O 1
ATOM 683 N N . GLN A 1 85 ? 48.337 2.703 -99.655 1.00 87.19 85 GLN A N 1
ATOM 684 C CA . GLN A 1 85 ? 47.273 2.675 -98.653 1.00 87.19 85 GLN A CA 1
ATOM 685 C C . GLN A 1 85 ? 47.821 2.388 -97.247 1.00 87.19 85 GLN A C 1
ATOM 687 O O . GLN A 1 85 ? 47.400 3.021 -96.278 1.00 87.19 85 GLN A O 1
ATOM 692 N N . TRP A 1 86 ? 48.779 1.462 -97.129 1.00 89.94 86 TRP A N 1
ATOM 693 C CA . TRP A 1 86 ? 49.433 1.144 -95.861 1.00 89.94 86 TRP A CA 1
ATOM 694 C C . TRP A 1 86 ? 50.174 2.357 -95.282 1.00 89.94 86 TRP A C 1
ATOM 696 O O . TRP A 1 86 ? 49.985 2.678 -94.111 1.00 89.94 86 TRP A O 1
ATOM 706 N N . THR A 1 87 ? 50.941 3.095 -96.091 1.00 88.81 87 THR A N 1
ATOM 707 C CA . THR A 1 87 ? 51.658 4.294 -95.623 1.00 88.81 87 THR A CA 1
ATOM 708 C C . THR A 1 87 ? 50.713 5.414 -95.184 1.00 88.81 87 THR A C 1
ATOM 710 O O . THR A 1 87 ? 50.961 6.066 -94.167 1.00 88.81 87 THR A O 1
ATOM 713 N N . THR A 1 88 ? 49.592 5.602 -95.887 1.00 87.19 88 THR A N 1
ATOM 714 C CA . THR A 1 88 ? 48.543 6.557 -95.491 1.00 87.19 88 THR A CA 1
ATOM 715 C C . THR A 1 88 ? 47.866 6.132 -94.185 1.00 87.19 88 THR A C 1
ATOM 717 O O . THR A 1 88 ? 47.650 6.960 -93.297 1.00 87.19 88 THR A O 1
ATOM 720 N N . ALA A 1 89 ? 47.596 4.834 -94.013 1.00 89.00 89 ALA A N 1
ATOM 721 C CA . ALA A 1 89 ? 47.044 4.284 -92.778 1.00 89.00 89 ALA A CA 1
ATOM 722 C C . ALA A 1 89 ? 48.007 4.425 -91.585 1.00 89.00 89 ALA A C 1
ATOM 724 O O . ALA A 1 89 ? 47.551 4.686 -90.474 1.00 89.00 89 ALA A O 1
ATOM 725 N N . MET A 1 90 ? 49.325 4.317 -91.796 1.00 89.75 90 MET A N 1
ATOM 726 C CA . MET A 1 90 ? 50.327 4.538 -90.743 1.00 89.75 90 MET A CA 1
ATOM 727 C C . MET A 1 90 ? 50.338 5.994 -90.248 1.00 89.75 90 MET A C 1
ATOM 729 O O . MET A 1 90 ? 50.375 6.223 -89.038 1.00 89.75 90 MET A O 1
ATOM 733 N N . LYS A 1 91 ? 50.214 6.983 -91.148 1.00 87.06 91 LYS A N 1
ATOM 734 C CA . LYS A 1 91 ? 50.033 8.399 -90.764 1.00 87.06 91 LYS A CA 1
ATOM 735 C C . LYS A 1 91 ? 48.735 8.609 -89.978 1.00 87.06 91 LYS A C 1
ATOM 737 O O . LYS A 1 91 ? 48.744 9.267 -88.939 1.00 87.06 91 LYS A O 1
ATOM 742 N N . ALA A 1 92 ? 47.624 8.042 -90.452 1.00 87.69 92 ALA A N 1
ATOM 743 C CA . ALA A 1 92 ? 46.337 8.145 -89.765 1.00 87.69 92 ALA A CA 1
ATOM 744 C C . ALA A 1 92 ? 46.378 7.507 -88.363 1.00 87.69 92 ALA A C 1
ATOM 746 O O . ALA A 1 92 ? 45.866 8.090 -87.409 1.00 87.69 92 ALA A O 1
ATOM 747 N N . PHE A 1 93 ? 47.043 6.353 -88.222 1.00 89.12 93 PHE A N 1
ATOM 748 C CA . PHE A 1 93 ? 47.261 5.699 -86.932 1.00 89.12 93 PHE A CA 1
ATOM 749 C C . PHE A 1 93 ? 48.041 6.596 -85.968 1.00 89.12 93 PHE A C 1
ATOM 751 O O . PHE A 1 93 ? 47.603 6.764 -84.835 1.00 89.12 93 PHE A O 1
ATOM 758 N N . TYR A 1 94 ? 49.150 7.203 -86.407 1.00 88.56 94 TYR A N 1
ATOM 759 C CA . TYR A 1 94 ? 49.934 8.115 -85.568 1.00 88.56 94 TYR A CA 1
ATOM 760 C C . TYR A 1 94 ? 49.095 9.291 -85.049 1.00 88.56 94 TYR A C 1
ATOM 762 O O . TYR A 1 94 ? 49.098 9.554 -83.846 1.00 88.56 94 TYR A O 1
ATOM 770 N N . ASN A 1 95 ? 48.330 9.948 -85.929 1.00 86.94 95 ASN A N 1
ATOM 771 C CA . ASN A 1 95 ? 47.497 11.095 -85.557 1.00 86.94 95 ASN A CA 1
ATOM 772 C C . ASN A 1 95 ? 46.478 10.745 -84.463 1.00 86.94 95 ASN A C 1
ATOM 774 O O . ASN A 1 95 ? 46.328 11.499 -83.511 1.00 86.94 95 ASN A O 1
ATOM 778 N N . VAL A 1 96 ? 45.826 9.582 -84.556 1.00 87.06 96 VAL A N 1
ATOM 779 C CA . VAL A 1 96 ? 44.878 9.118 -83.528 1.00 87.06 96 VAL A CA 1
ATOM 780 C C . VAL A 1 96 ? 45.605 8.649 -82.263 1.00 87.06 96 VAL A C 1
ATOM 782 O O . VAL A 1 96 ? 45.172 8.931 -81.148 1.00 87.06 96 VAL A O 1
ATOM 785 N N . ASN A 1 97 ? 46.725 7.935 -82.405 1.00 87.62 97 ASN A N 1
ATOM 786 C CA . ASN A 1 97 ? 47.469 7.392 -81.268 1.00 87.62 97 ASN A CA 1
ATOM 787 C C . ASN A 1 97 ? 48.076 8.504 -80.398 1.00 87.62 97 ASN A C 1
ATOM 789 O O . ASN A 1 97 ? 48.119 8.359 -79.178 1.00 87.62 97 ASN A O 1
ATOM 793 N N . LYS A 1 98 ? 48.468 9.636 -81.003 1.00 84.12 98 LYS A N 1
ATOM 794 C CA . LYS A 1 98 ? 48.912 10.847 -80.297 1.00 84.12 98 LYS A CA 1
ATOM 795 C C . LYS A 1 98 ? 47.897 11.305 -79.243 1.00 84.12 98 LYS A C 1
ATOM 797 O O . LYS A 1 98 ? 48.297 11.623 -78.126 1.00 84.12 98 LYS A O 1
ATOM 802 N N . ASP A 1 99 ? 46.609 11.279 -79.575 1.00 86.62 99 ASP A N 1
ATOM 803 C CA . ASP A 1 99 ? 45.538 11.707 -78.669 1.00 86.62 99 ASP A CA 1
ATOM 804 C C . ASP A 1 99 ? 45.104 10.581 -77.711 1.00 86.62 99 ASP A C 1
ATOM 806 O O . ASP A 1 99 ? 44.724 10.828 -76.567 1.00 86.62 99 ASP A O 1
ATOM 810 N N . VAL A 1 100 ? 45.200 9.316 -78.134 1.00 86.88 100 VAL A N 1
ATOM 811 C CA . VAL A 1 100 ? 44.767 8.150 -77.341 1.00 86.88 100 VAL A CA 1
ATOM 812 C C . VAL A 1 100 ? 45.775 7.742 -76.258 1.00 86.88 100 VAL A C 1
ATOM 814 O O . VAL A 1 100 ? 45.369 7.272 -75.193 1.00 86.88 100 VAL A O 1
ATOM 817 N N . LEU A 1 101 ? 47.081 7.902 -76.485 1.00 86.06 101 LEU A N 1
ATOM 818 C CA . LEU A 1 101 ? 48.119 7.565 -75.502 1.00 86.06 101 LEU A CA 1
ATOM 819 C C . LEU A 1 101 ? 47.956 8.282 -74.147 1.00 86.06 101 LEU A C 1
ATOM 821 O O . LEU A 1 101 ? 47.942 7.583 -73.127 1.00 86.06 101 LEU A O 1
ATOM 825 N N . PRO A 1 102 ? 47.777 9.619 -74.080 1.00 89.62 102 PRO A N 1
ATOM 826 C CA . PRO A 1 102 ? 47.556 10.294 -72.802 1.00 89.62 102 PRO A CA 1
ATOM 827 C C . PRO A 1 102 ? 46.246 9.852 -72.134 1.00 89.62 102 PRO A C 1
ATOM 829 O O . PRO A 1 102 ? 46.200 9.731 -70.911 1.00 89.62 102 PRO A O 1
ATOM 832 N N . LEU A 1 103 ? 45.204 9.529 -72.909 1.00 91.38 103 LEU A N 1
ATOM 833 C CA . LEU A 1 103 ? 43.939 9.018 -72.371 1.00 91.38 103 LEU A CA 1
ATOM 834 C C . LEU A 1 103 ? 44.098 7.631 -71.738 1.00 91.38 103 LEU A C 1
ATOM 836 O O . LEU A 1 103 ? 43.588 7.401 -70.644 1.00 91.38 103 LEU A O 1
ATOM 840 N N . LYS A 1 104 ? 44.846 6.721 -72.376 1.00 88.31 104 LYS A N 1
ATOM 841 C CA . LYS A 1 104 ? 45.167 5.400 -71.809 1.00 88.31 104 LYS A CA 1
ATOM 842 C C . LYS A 1 104 ? 45.998 5.515 -70.532 1.00 88.31 104 LYS A C 1
ATOM 844 O O . LYS A 1 104 ? 45.717 4.815 -69.561 1.00 88.31 104 LYS A O 1
ATOM 849 N N . ALA A 1 105 ? 46.986 6.411 -70.517 1.00 90.25 105 ALA A N 1
ATOM 850 C CA . ALA A 1 105 ? 47.792 6.674 -69.328 1.00 90.25 105 ALA A CA 1
ATOM 851 C C . ALA A 1 105 ? 46.936 7.242 -68.181 1.00 90.25 105 ALA A C 1
ATOM 853 O O . ALA A 1 105 ? 47.019 6.761 -67.052 1.00 90.25 105 ALA A O 1
ATOM 854 N N . ASN A 1 106 ? 46.057 8.207 -68.470 1.00 92.62 106 ASN A N 1
ATOM 855 C CA . ASN A 1 106 ? 45.146 8.763 -67.472 1.00 92.62 106 ASN A CA 1
ATOM 856 C C . ASN A 1 106 ? 44.144 7.716 -66.961 1.00 92.62 106 ASN A C 1
ATOM 858 O O . ASN A 1 106 ? 43.919 7.633 -65.757 1.00 92.62 106 ASN A O 1
ATOM 862 N N . LEU A 1 107 ? 43.595 6.870 -67.839 1.00 93.62 107 LEU A N 1
ATOM 863 C CA . LEU A 1 107 ? 42.712 5.769 -67.446 1.00 93.62 107 LEU A CA 1
ATOM 864 C C . LEU A 1 107 ? 43.407 4.830 -66.457 1.00 93.62 107 LEU A C 1
ATOM 866 O O . LEU A 1 107 ? 42.820 4.498 -65.432 1.00 93.62 107 LEU A O 1
ATOM 870 N N . ALA A 1 108 ? 44.663 4.453 -66.712 1.00 93.81 108 ALA A N 1
ATOM 871 C CA . ALA A 1 108 ? 45.429 3.614 -65.791 1.00 93.81 108 ALA A CA 1
ATOM 872 C C . ALA A 1 108 ? 45.608 4.277 -64.411 1.00 93.81 108 ALA A C 1
ATOM 874 O O . ALA A 1 108 ? 45.453 3.618 -63.381 1.00 93.81 108 ALA A O 1
ATOM 875 N N . ILE A 1 109 ? 45.868 5.590 -64.376 1.00 94.62 109 ILE A N 1
ATOM 876 C CA . ILE A 1 109 ? 45.975 6.360 -63.127 1.00 94.62 109 ILE A CA 1
ATOM 877 C C . ILE A 1 109 ? 44.636 6.380 -62.378 1.00 94.62 109 ILE A C 1
ATOM 879 O O . ILE A 1 109 ? 44.608 6.104 -61.177 1.00 94.62 109 ILE A O 1
ATOM 883 N N . GLN A 1 110 ? 43.528 6.684 -63.061 1.00 93.81 110 GLN A N 1
ATOM 884 C CA . GLN A 1 110 ? 42.202 6.726 -62.435 1.00 93.81 110 GLN A CA 1
ATOM 885 C C . GLN A 1 110 ? 41.760 5.344 -61.950 1.00 93.81 110 GLN A C 1
ATOM 887 O O . GLN A 1 110 ? 41.236 5.231 -60.846 1.00 93.81 110 GLN A O 1
ATOM 892 N N . GLN A 1 111 ? 42.036 4.286 -62.717 1.00 93.69 111 GLN A N 1
ATOM 893 C CA . GLN A 1 111 ? 41.725 2.918 -62.315 1.00 93.69 111 GLN A CA 1
ATOM 894 C C . GLN A 1 111 ? 42.486 2.522 -61.048 1.00 93.69 111 GLN A C 1
ATOM 896 O O . GLN A 1 111 ? 41.909 1.920 -60.144 1.00 93.69 111 GLN A O 1
ATOM 901 N N . ASN A 1 112 ? 43.766 2.891 -60.944 1.00 95.19 112 ASN A N 1
ATOM 902 C CA . ASN A 1 112 ? 44.539 2.622 -59.737 1.00 95.19 112 ASN A CA 1
ATOM 903 C C . ASN A 1 112 ? 43.989 3.394 -58.526 1.00 95.19 112 ASN A C 1
ATOM 905 O O . ASN A 1 112 ? 43.830 2.822 -57.451 1.00 95.19 112 ASN A O 1
ATOM 909 N N . ARG A 1 113 ? 43.625 4.673 -58.706 1.00 95.06 113 ARG A N 1
ATOM 910 C CA . ARG A 1 113 ? 42.984 5.480 -57.652 1.00 95.06 113 ARG A CA 1
ATOM 911 C C . ARG A 1 113 ? 41.657 4.878 -57.195 1.00 95.06 113 ARG A C 1
ATOM 913 O O . ARG A 1 113 ? 41.426 4.779 -55.995 1.00 95.06 113 ARG A O 1
ATOM 920 N N . LEU A 1 114 ? 40.821 4.440 -58.136 1.00 95.31 114 LEU A N 1
ATOM 921 C CA . LEU A 1 114 ? 39.551 3.784 -57.837 1.00 95.31 114 LEU A CA 1
ATOM 922 C C . LEU A 1 114 ? 39.772 2.495 -57.041 1.00 95.31 114 LEU A C 1
ATOM 924 O O . LEU A 1 114 ? 39.082 2.271 -56.052 1.00 95.31 114 LEU A O 1
ATOM 928 N N . ASN A 1 115 ? 40.751 1.675 -57.431 1.00 96.19 115 ASN A N 1
ATOM 929 C CA . ASN A 1 115 ? 41.065 0.430 -56.730 1.00 96.19 115 ASN A CA 1
ATOM 930 C C . ASN A 1 115 ? 41.504 0.686 -55.279 1.00 96.19 115 ASN A C 1
ATOM 932 O O . ASN A 1 115 ? 41.045 -0.015 -54.378 1.00 96.19 115 ASN A O 1
ATOM 936 N N . ILE A 1 116 ? 42.350 1.697 -55.047 1.00 96.06 116 ILE A N 1
ATOM 937 C CA . ILE A 1 116 ? 42.783 2.093 -53.697 1.00 96.06 116 ILE A CA 1
ATOM 938 C C . ILE A 1 116 ? 41.580 2.564 -52.870 1.00 96.06 116 ILE A C 1
ATOM 940 O O . ILE A 1 116 ? 41.318 1.997 -51.812 1.00 96.06 116 ILE A O 1
ATOM 944 N N . ALA A 1 117 ? 40.792 3.513 -53.385 1.00 95.00 117 ALA A N 1
ATOM 945 C CA . ALA A 1 117 ? 39.624 4.043 -52.679 1.00 95.00 117 ALA A CA 1
ATOM 946 C C . ALA A 1 117 ? 38.569 2.960 -52.386 1.00 95.00 117 ALA A C 1
ATOM 948 O O . ALA A 1 117 ? 37.969 2.938 -51.315 1.00 95.00 117 ALA A O 1
ATOM 949 N N . THR A 1 118 ? 38.365 2.018 -53.312 1.00 95.88 118 THR A N 1
ATOM 950 C CA . THR A 1 118 ? 37.438 0.889 -53.119 1.00 95.88 118 THR A CA 1
ATOM 951 C C . THR A 1 118 ? 37.928 -0.049 -52.016 1.00 95.88 118 THR A C 1
ATOM 953 O O . THR A 1 118 ? 37.128 -0.579 -51.246 1.00 95.88 118 THR A O 1
ATOM 956 N N . LYS A 1 119 ? 39.245 -0.260 -51.914 1.00 96.56 119 LYS A N 1
ATOM 957 C CA . LYS A 1 119 ? 39.831 -1.073 -50.846 1.00 96.56 119 LYS A CA 1
ATOM 958 C C . LYS A 1 119 ? 39.651 -0.406 -49.480 1.00 96.56 119 LYS A C 1
ATOM 960 O O . LYS A 1 119 ? 39.171 -1.064 -48.563 1.00 96.56 119 LYS A O 1
ATOM 965 N N . GLU A 1 120 ? 39.957 0.886 -49.378 1.00 96.12 120 GLU A N 1
ATOM 966 C CA . GLU A 1 120 ? 39.765 1.674 -48.152 1.00 96.12 120 GLU A CA 1
ATOM 967 C C . GLU A 1 120 ? 38.292 1.703 -47.721 1.00 96.12 120 GLU A C 1
ATOM 969 O O . GLU A 1 120 ? 37.985 1.480 -46.550 1.00 96.12 120 GLU A O 1
ATOM 974 N N . LEU A 1 121 ? 37.366 1.888 -48.670 1.00 95.81 121 LEU A N 1
ATOM 975 C CA . LEU A 1 121 ? 35.927 1.842 -48.402 1.00 95.81 121 LEU A CA 1
ATOM 976 C C . LEU A 1 121 ? 35.501 0.485 -47.828 1.00 95.81 121 LEU A C 1
ATOM 978 O O . LEU A 1 121 ? 34.791 0.440 -46.827 1.00 95.81 121 LEU A O 1
ATOM 982 N N . ASN A 1 122 ? 35.953 -0.617 -48.432 1.00 96.69 122 ASN A N 1
ATOM 983 C CA . ASN A 1 122 ? 35.630 -1.964 -47.959 1.00 96.69 122 ASN A CA 1
ATOM 984 C C . ASN A 1 1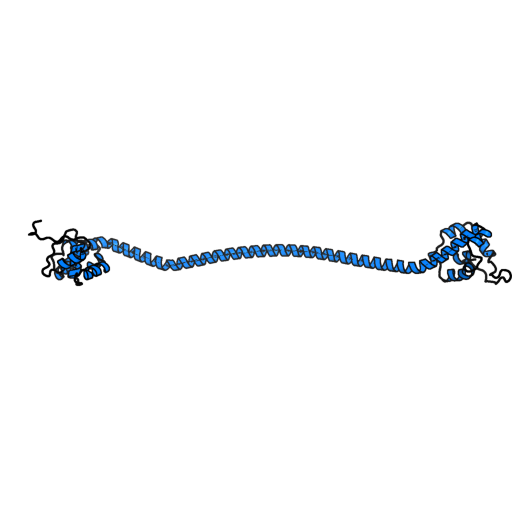22 ? 36.197 -2.241 -46.557 1.00 96.69 122 ASN A C 1
ATOM 986 O O . ASN A 1 122 ? 35.549 -2.910 -45.753 1.00 96.69 122 ASN A O 1
ATOM 990 N N . GLU A 1 123 ? 37.400 -1.752 -46.250 1.00 96.56 123 GLU A N 1
ATOM 991 C CA . GLU A 1 123 ? 37.998 -1.873 -44.915 1.00 96.56 123 GLU A CA 1
ATOM 992 C C . GLU A 1 123 ? 37.212 -1.060 -43.876 1.00 96.56 123 GLU A C 1
ATOM 994 O O . GLU A 1 123 ? 36.871 -1.590 -42.816 1.00 96.56 123 GLU A O 1
ATOM 999 N N . ALA A 1 124 ? 36.833 0.179 -44.204 1.00 95.81 124 ALA A N 1
ATOM 1000 C CA . ALA A 1 124 ? 36.014 1.025 -43.338 1.00 95.81 124 ALA A CA 1
ATOM 1001 C C . ALA A 1 124 ? 34.613 0.436 -43.097 1.00 95.81 124 ALA A C 1
ATOM 1003 O O . ALA A 1 124 ? 34.140 0.423 -41.962 1.00 95.81 124 ALA A O 1
ATOM 1004 N N . GLN A 1 125 ? 33.967 -0.109 -44.133 1.00 95.69 125 GLN A N 1
ATOM 1005 C CA . GLN A 1 125 ? 32.661 -0.767 -44.016 1.00 95.69 125 GLN A CA 1
ATOM 1006 C C . GLN A 1 125 ? 32.719 -2.017 -43.134 1.00 95.69 125 GLN A C 1
ATOM 1008 O O . GLN A 1 125 ? 31.828 -2.228 -42.315 1.00 95.69 125 GLN A O 1
ATOM 1013 N N . LYS A 1 126 ? 33.780 -2.826 -43.250 1.00 96.75 126 LYS A N 1
ATOM 1014 C CA . LYS A 1 126 ? 33.983 -3.987 -42.368 1.00 96.75 126 LYS A CA 1
ATOM 1015 C C . LYS A 1 126 ? 34.168 -3.573 -40.913 1.00 96.75 126 LYS A C 1
ATOM 1017 O O . LYS A 1 126 ? 33.606 -4.212 -40.029 1.00 96.75 126 LYS A O 1
ATOM 1022 N N . LEU A 1 127 ? 34.943 -2.516 -40.665 1.00 96.44 127 LEU A N 1
ATOM 1023 C CA . LEU A 1 127 ? 35.140 -2.000 -39.313 1.00 96.44 127 LEU A CA 1
ATOM 1024 C C . LEU A 1 127 ? 33.834 -1.454 -38.727 1.00 96.44 127 LEU A C 1
ATOM 1026 O O . LEU A 1 127 ? 33.537 -1.727 -37.567 1.00 96.44 127 LEU A O 1
ATOM 1030 N N . LEU A 1 128 ? 33.052 -0.722 -39.526 1.00 96.12 128 LEU A N 1
ATOM 1031 C CA . LEU A 1 128 ? 31.747 -0.213 -39.114 1.00 96.12 128 LEU A CA 1
ATOM 1032 C C . LEU A 1 128 ? 30.812 -1.361 -38.724 1.00 96.12 128 LEU A C 1
ATOM 1034 O O . LEU A 1 128 ? 30.289 -1.347 -37.617 1.00 96.12 128 LEU A O 1
ATOM 1038 N N . ALA A 1 129 ? 30.689 -2.385 -39.572 1.00 96.75 129 ALA A N 1
ATOM 1039 C CA . ALA A 1 129 ? 29.844 -3.546 -39.295 1.00 96.75 129 ALA A CA 1
ATOM 1040 C C . ALA A 1 129 ? 30.249 -4.267 -37.995 1.00 96.75 129 ALA A C 1
ATOM 1042 O O . ALA A 1 129 ? 29.393 -4.586 -37.175 1.00 96.75 129 ALA A O 1
ATOM 1043 N N . ALA A 1 130 ? 31.553 -4.458 -37.762 1.00 96.50 130 ALA A N 1
ATOM 1044 C CA . ALA A 1 130 ? 32.042 -5.062 -36.521 1.00 96.50 130 ALA A CA 1
ATOM 1045 C C . ALA A 1 130 ? 31.704 -4.209 -35.283 1.00 96.50 130 ALA A C 1
ATOM 1047 O O . ALA A 1 130 ? 31.345 -4.740 -34.235 1.00 96.50 130 ALA A O 1
ATOM 1048 N N . LYS A 1 131 ? 31.794 -2.877 -35.395 1.00 96.38 131 LYS A N 1
ATOM 1049 C CA . LYS A 1 131 ? 31.465 -1.966 -34.288 1.00 96.38 131 LYS A CA 1
ATOM 1050 C C . LYS A 1 131 ? 29.966 -1.851 -34.035 1.00 96.38 131 LYS A C 1
ATOM 1052 O O . LYS A 1 131 ? 29.569 -1.734 -32.879 1.00 96.38 131 LYS A O 1
ATOM 1057 N N . GLU A 1 132 ? 29.143 -1.921 -35.074 1.00 96.00 132 GLU A N 1
ATOM 1058 C CA . GLU A 1 132 ? 27.686 -1.993 -34.942 1.00 96.00 132 GLU A CA 1
ATOM 1059 C C . GLU A 1 132 ? 27.252 -3.286 -34.240 1.00 96.00 132 GLU A C 1
ATOM 1061 O O . GLU A 1 132 ? 26.380 -3.242 -33.373 1.00 96.00 132 GLU A O 1
ATOM 1066 N N . GLU A 1 133 ? 27.900 -4.416 -34.538 1.00 96.56 133 GLU A N 1
ATOM 1067 C CA . GLU A 1 133 ? 27.645 -5.692 -33.859 1.00 96.56 133 GLU A CA 1
ATOM 1068 C C . GLU A 1 133 ? 28.038 -5.645 -32.372 1.00 96.56 133 GLU A C 1
ATOM 1070 O O . GLU A 1 133 ? 27.240 -6.019 -31.507 1.00 96.56 133 GLU A O 1
ATOM 1075 N N . GLU A 1 134 ? 29.227 -5.118 -32.048 1.00 96.62 134 GLU A N 1
ATOM 1076 C CA . GLU A 1 134 ? 29.656 -4.905 -30.657 1.00 96.62 134 GLU A CA 1
ATOM 1077 C C . GLU A 1 134 ? 28.681 -3.991 -29.892 1.00 96.62 134 GLU A C 1
ATOM 1079 O O . GLU A 1 134 ? 28.322 -4.278 -28.746 1.00 96.62 134 GLU A O 1
ATOM 1084 N N . LEU A 1 135 ? 28.226 -2.903 -30.524 1.00 96.50 135 LEU A N 1
ATOM 1085 C CA . LEU A 1 135 ? 27.279 -1.963 -29.926 1.00 96.50 135 LEU A CA 1
ATOM 1086 C C . LEU A 1 135 ? 25.918 -2.619 -29.675 1.00 96.50 135 LEU A C 1
ATOM 1088 O O . LEU A 1 135 ? 25.343 -2.428 -28.604 1.00 96.50 135 LEU A O 1
ATOM 1092 N N . ALA A 1 136 ? 25.415 -3.408 -30.626 1.00 97.12 136 ALA A N 1
ATOM 1093 C CA . ALA A 1 136 ? 24.150 -4.119 -30.479 1.00 97.12 136 ALA A CA 1
ATOM 1094 C C . ALA A 1 136 ? 24.195 -5.113 -29.307 1.00 97.12 136 ALA A C 1
ATOM 1096 O O . ALA A 1 136 ? 23.271 -5.152 -28.492 1.00 97.12 136 ALA A O 1
ATOM 1097 N N . ALA A 1 137 ? 25.295 -5.860 -29.169 1.00 96.94 137 ALA A N 1
ATOM 1098 C CA . ALA A 1 137 ? 25.489 -6.777 -28.049 1.00 96.94 137 ALA A CA 1
ATOM 1099 C C . ALA A 1 137 ? 25.549 -6.038 -26.700 1.00 96.94 137 ALA A C 1
ATOM 1101 O O . ALA A 1 137 ? 24.917 -6.462 -25.728 1.00 96.94 137 ALA A O 1
ATOM 1102 N N . ALA A 1 138 ? 26.268 -4.913 -26.635 1.00 96.75 138 ALA A N 1
ATOM 1103 C CA . ALA A 1 138 ? 26.347 -4.089 -25.430 1.00 96.75 138 ALA A CA 1
ATOM 1104 C C . ALA A 1 138 ? 24.987 -3.474 -25.057 1.00 96.75 138 ALA A C 1
ATOM 1106 O O . ALA A 1 138 ? 24.608 -3.492 -23.884 1.00 96.75 138 ALA A O 1
ATOM 1107 N N . GLN A 1 139 ? 24.228 -2.988 -26.045 1.00 96.69 139 GLN A N 1
ATOM 1108 C CA . GLN A 1 139 ? 22.888 -2.440 -25.836 1.00 96.69 139 GLN A CA 1
ATOM 1109 C C . GLN A 1 139 ? 21.934 -3.507 -25.292 1.00 96.69 139 GLN A C 1
ATOM 1111 O O . GLN A 1 139 ? 21.233 -3.263 -24.315 1.00 96.69 139 GLN A O 1
ATOM 1116 N N . GLN A 1 140 ? 21.967 -4.721 -25.849 1.00 97.38 140 GLN A N 1
ATOM 1117 C CA . GLN A 1 140 ? 21.140 -5.823 -25.363 1.00 97.38 140 GLN A CA 1
ATOM 1118 C C . GLN A 1 140 ? 21.461 -6.181 -23.904 1.00 97.38 140 GLN A C 1
ATOM 1120 O O . GLN A 1 140 ? 20.551 -6.378 -23.099 1.00 97.38 140 GLN A O 1
ATOM 1125 N N . GLN A 1 141 ? 22.745 -6.243 -23.536 1.00 96.88 141 GLN A N 1
ATOM 1126 C CA . GLN A 1 141 ? 23.148 -6.497 -22.149 1.00 96.88 141 GLN A CA 1
ATOM 1127 C C . GLN A 1 141 ? 22.703 -5.374 -21.208 1.00 96.88 141 GLN A C 1
ATOM 1129 O O . GLN A 1 141 ? 22.239 -5.648 -20.099 1.00 96.88 141 GLN A O 1
ATOM 1134 N N . PHE A 1 142 ? 22.816 -4.122 -21.652 1.00 97.12 142 PHE A N 1
ATOM 1135 C CA . PHE A 1 142 ? 22.353 -2.964 -20.898 1.00 97.12 142 PHE A CA 1
ATOM 1136 C C . PHE A 1 142 ? 20.842 -3.016 -20.655 1.00 97.12 142 PHE A C 1
ATOM 1138 O O . PHE A 1 142 ? 20.407 -2.855 -19.514 1.00 97.12 142 PHE A O 1
ATOM 1145 N N . ASP A 1 143 ? 20.051 -3.308 -21.687 1.00 97.44 143 ASP A N 1
ATOM 1146 C CA . ASP A 1 143 ? 18.592 -3.375 -21.590 1.00 97.44 143 ASP A CA 1
ATOM 1147 C C . ASP A 1 143 ? 18.145 -4.495 -20.641 1.00 97.44 143 ASP A C 1
ATOM 1149 O O . ASP A 1 143 ? 17.283 -4.278 -19.786 1.00 97.44 143 ASP A O 1
ATOM 1153 N N . VAL A 1 144 ? 18.785 -5.669 -20.711 1.00 97.44 144 VAL A N 1
ATOM 1154 C CA . VAL A 1 144 ? 18.530 -6.785 -19.782 1.00 97.44 144 VAL A CA 1
ATOM 1155 C C . VAL A 1 144 ? 18.879 -6.399 -18.341 1.00 97.44 144 VAL A C 1
ATOM 1157 O O . VAL A 1 144 ? 18.088 -6.640 -17.427 1.00 97.44 144 VAL A O 1
ATOM 1160 N N . ALA A 1 145 ? 20.036 -5.769 -18.118 1.00 96.75 145 ALA A N 1
ATOM 1161 C CA . ALA A 1 145 ? 20.454 -5.339 -16.786 1.00 96.75 145 ALA A CA 1
ATOM 1162 C C . ALA A 1 145 ? 19.531 -4.252 -16.210 1.00 96.75 145 ALA A C 1
ATOM 1164 O O . ALA A 1 145 ? 19.197 -4.281 -15.023 1.00 96.75 145 ALA A O 1
ATOM 1165 N N . MET A 1 146 ? 19.082 -3.311 -17.043 1.00 97.62 146 MET A N 1
ATOM 1166 C CA . MET A 1 146 ? 18.138 -2.264 -16.653 1.00 97.62 146 MET A CA 1
ATOM 1167 C C . MET A 1 146 ? 16.755 -2.828 -16.326 1.00 97.62 146 MET A C 1
ATOM 1169 O O . MET A 1 146 ? 16.167 -2.422 -15.322 1.00 97.62 146 MET A O 1
ATOM 1173 N N . ALA A 1 147 ? 16.262 -3.791 -17.109 1.00 97.25 147 ALA A N 1
ATOM 1174 C CA . ALA A 1 147 ? 15.004 -4.477 -16.828 1.00 97.25 147 ALA A CA 1
ATOM 1175 C C . ALA A 1 147 ? 15.061 -5.232 -15.489 1.00 97.25 147 ALA A C 1
ATOM 1177 O O . ALA A 1 147 ? 14.194 -5.036 -14.638 1.00 97.25 147 ALA A O 1
ATOM 1178 N N . ALA A 1 148 ? 16.125 -6.009 -15.254 1.00 96.50 148 ALA A N 1
ATOM 1179 C CA . ALA A 1 148 ? 16.321 -6.729 -13.995 1.00 96.50 148 ALA A CA 1
ATOM 1180 C C . ALA A 1 148 ? 16.427 -5.773 -12.793 1.00 96.50 148 ALA A C 1
ATOM 1182 O O . ALA A 1 148 ? 15.831 -6.008 -11.741 1.00 96.50 148 ALA A O 1
ATOM 1183 N N . LYS A 1 149 ? 17.145 -4.652 -12.948 1.00 97.19 149 LYS A N 1
ATOM 1184 C CA . LYS A 1 149 ? 17.223 -3.607 -11.918 1.00 97.19 149 LYS A CA 1
ATOM 1185 C C . LYS A 1 149 ? 15.840 -3.040 -11.592 1.00 97.19 149 LYS A C 1
ATOM 1187 O O . LYS A 1 149 ? 15.526 -2.874 -10.413 1.00 97.19 149 LYS A O 1
ATOM 1192 N N . GLN A 1 150 ? 15.035 -2.727 -12.607 1.00 97.12 150 GLN A N 1
ATOM 1193 C CA . GLN A 1 150 ? 13.701 -2.167 -12.402 1.00 97.12 150 GLN A CA 1
ATOM 1194 C C . GLN A 1 150 ? 12.777 -3.165 -11.697 1.00 97.12 150 GLN A C 1
ATOM 1196 O O . GLN A 1 150 ? 12.100 -2.789 -10.745 1.00 97.12 150 GLN A O 1
ATOM 1201 N N . GLU A 1 151 ? 12.813 -4.440 -12.087 1.00 97.19 151 GLU A N 1
ATOM 1202 C CA . GLU A 1 151 ? 12.022 -5.491 -11.444 1.00 97.19 151 GLU A CA 1
ATOM 1203 C C . GLU A 1 151 ? 12.349 -5.616 -9.948 1.00 97.19 151 GLU A C 1
ATOM 1205 O O . GLU A 1 151 ? 11.449 -5.628 -9.104 1.00 97.19 151 GLU A O 1
ATOM 1210 N N . VAL A 1 152 ? 13.639 -5.626 -9.596 1.00 96.69 152 VAL A N 1
ATOM 1211 C CA . VAL A 1 152 ? 14.076 -5.680 -8.193 1.00 96.69 152 VAL A CA 1
ATOM 1212 C C . VAL A 1 152 ? 13.610 -4.445 -7.415 1.00 96.69 152 VAL A C 1
ATOM 1214 O O . VAL A 1 152 ? 13.139 -4.578 -6.283 1.00 96.69 152 VAL A O 1
ATOM 1217 N N . LEU A 1 153 ? 13.693 -3.250 -8.009 1.00 97.06 153 LEU A N 1
ATOM 1218 C CA . LEU A 1 153 ? 13.210 -2.016 -7.380 1.00 97.06 153 LEU A CA 1
ATOM 1219 C C . LEU A 1 153 ? 11.693 -2.035 -7.166 1.00 97.06 153 LEU A C 1
ATOM 1221 O O . LEU A 1 153 ? 11.219 -1.643 -6.098 1.00 97.06 153 LEU A O 1
ATOM 1225 N N . ASP A 1 154 ? 10.928 -2.530 -8.135 1.00 97.00 154 ASP A N 1
ATOM 1226 C CA . ASP A 1 154 ? 9.474 -2.627 -8.034 1.00 97.00 154 ASP A CA 1
ATOM 1227 C C . ASP A 1 154 ? 9.052 -3.614 -6.940 1.00 97.00 154 ASP A C 1
ATOM 1229 O O . ASP A 1 154 ? 8.139 -3.331 -6.157 1.00 97.00 154 ASP A O 1
ATOM 1233 N N . VAL A 1 155 ? 9.737 -4.758 -6.835 1.00 96.19 155 VAL A N 1
ATOM 1234 C CA . VAL A 1 155 ? 9.517 -5.725 -5.750 1.00 96.19 155 VAL A CA 1
ATOM 1235 C C . VAL A 1 155 ? 9.864 -5.103 -4.397 1.00 96.19 155 VAL A C 1
ATOM 1237 O O . VAL A 1 155 ? 9.058 -5.190 -3.467 1.00 96.19 155 VAL A O 1
ATOM 1240 N N . ALA A 1 156 ? 11.006 -4.421 -4.282 1.00 97.00 156 ALA A N 1
ATOM 1241 C CA . ALA A 1 156 ? 11.414 -3.753 -3.048 1.00 97.00 156 ALA A CA 1
ATOM 1242 C C . ALA A 1 156 ? 10.399 -2.685 -2.609 1.00 97.00 156 ALA A C 1
ATOM 1244 O O . ALA A 1 156 ? 10.008 -2.644 -1.441 1.00 97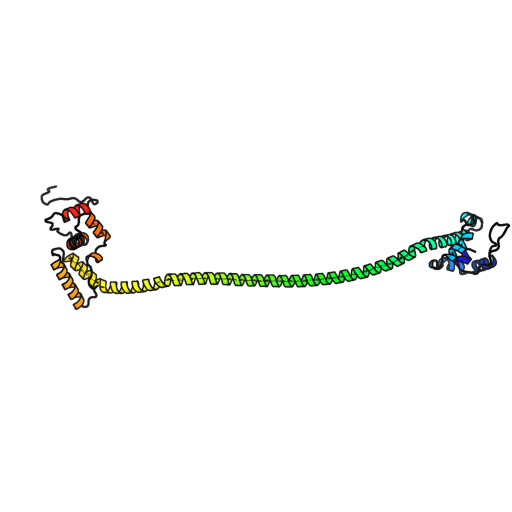.00 156 ALA A O 1
ATOM 1245 N N . ASN A 1 157 ? 9.900 -1.874 -3.545 1.00 96.94 157 ASN A N 1
ATOM 1246 C CA . ASN A 1 157 ? 8.881 -0.858 -3.275 1.00 96.94 157 ASN A CA 1
ATOM 1247 C C . ASN A 1 157 ? 7.555 -1.477 -2.814 1.00 96.94 157 ASN A C 1
ATOM 1249 O O . ASN A 1 157 ? 6.951 -0.994 -1.853 1.00 96.94 157 ASN A O 1
ATOM 1253 N N . LYS A 1 158 ? 7.118 -2.580 -3.439 1.00 96.62 158 LYS A N 1
ATOM 1254 C CA . LYS A 1 158 ? 5.920 -3.320 -3.009 1.00 96.62 158 LYS A CA 1
ATOM 1255 C C . LYS A 1 158 ? 6.075 -3.874 -1.593 1.00 96.62 158 LYS A C 1
ATOM 1257 O O . LYS A 1 158 ? 5.142 -3.774 -0.799 1.00 96.62 158 LYS A O 1
ATOM 1262 N N . VAL A 1 159 ? 7.233 -4.449 -1.265 1.00 96.50 159 VAL A N 1
ATOM 1263 C CA . VAL A 1 159 ? 7.510 -4.979 0.081 1.00 96.50 159 VAL A CA 1
ATOM 1264 C C . VAL A 1 159 ? 7.551 -3.852 1.108 1.00 96.50 159 VAL A C 1
ATOM 1266 O O . VAL A 1 159 ? 6.909 -3.970 2.148 1.00 96.50 159 VAL A O 1
ATOM 1269 N N . LYS A 1 160 ? 8.219 -2.738 0.795 1.00 96.75 160 LYS A N 1
ATOM 1270 C CA . LYS A 1 160 ? 8.267 -1.557 1.661 1.00 96.75 160 LYS A CA 1
ATOM 1271 C C . LYS A 1 160 ? 6.868 -1.012 1.948 1.00 96.75 160 LYS A C 1
ATOM 1273 O O . LYS A 1 160 ? 6.509 -0.857 3.105 1.00 96.75 160 LYS A O 1
ATOM 1278 N N . SER A 1 161 ? 6.044 -0.822 0.917 1.00 96.50 161 SER A N 1
ATOM 1279 C CA . SER A 1 161 ? 4.666 -0.346 1.093 1.00 96.50 161 SER A CA 1
ATOM 1280 C C . SER A 1 161 ? 3.832 -1.286 1.973 1.00 96.50 161 SER A C 1
ATOM 1282 O O . SER A 1 161 ? 3.104 -0.822 2.851 1.00 96.50 161 SER A O 1
ATOM 1284 N N . LYS A 1 162 ? 3.972 -2.609 1.801 1.00 96.44 162 LYS A N 1
ATOM 1285 C CA . LYS A 1 162 ? 3.318 -3.595 2.678 1.00 96.44 162 LYS A CA 1
ATOM 1286 C C . LYS A 1 162 ? 3.823 -3.517 4.120 1.00 96.44 162 LYS A C 1
ATOM 1288 O O . LYS A 1 162 ? 3.021 -3.616 5.043 1.00 96.44 162 LYS A O 1
ATOM 1293 N N . MET A 1 163 ? 5.128 -3.343 4.315 1.00 96.94 163 MET A N 1
ATOM 1294 C CA . MET A 1 163 ? 5.742 -3.211 5.637 1.00 96.94 163 MET A CA 1
ATOM 1295 C C . MET A 1 163 ? 5.291 -1.932 6.350 1.00 96.94 163 MET A C 1
ATOM 1297 O O . MET A 1 163 ? 4.978 -1.980 7.540 1.00 96.94 163 MET A O 1
ATOM 1301 N N . ASP A 1 164 ? 5.209 -0.813 5.631 1.00 96.31 164 ASP A N 1
ATOM 1302 C CA . ASP A 1 164 ? 4.743 0.465 6.170 1.00 96.31 164 ASP A CA 1
ATOM 1303 C C . ASP A 1 164 ? 3.266 0.365 6.585 1.00 96.31 164 ASP A C 1
ATOM 1305 O O . ASP A 1 164 ? 2.902 0.756 7.695 1.00 96.31 164 ASP A O 1
ATOM 1309 N N . ALA A 1 165 ? 2.422 -0.251 5.747 1.00 95.88 165 ALA A N 1
ATOM 1310 C CA . ALA A 1 165 ? 1.015 -0.496 6.067 1.00 95.88 165 ALA A CA 1
ATOM 1311 C C . ALA A 1 165 ? 0.841 -1.426 7.283 1.00 95.88 165 ALA A C 1
ATOM 1313 O O . ALA A 1 165 ? 0.022 -1.150 8.160 1.00 95.88 165 ALA A O 1
ATOM 1314 N N . ALA A 1 166 ? 1.629 -2.503 7.369 1.00 96.19 166 ALA A N 1
ATOM 1315 C CA . ALA A 1 166 ? 1.605 -3.412 8.513 1.00 96.19 166 ALA A CA 1
ATOM 1316 C C . ALA A 1 166 ? 2.067 -2.716 9.803 1.00 96.19 166 ALA A C 1
ATOM 1318 O O . ALA A 1 166 ? 1.423 -2.860 10.838 1.00 96.19 166 ALA A O 1
ATOM 1319 N N . SER A 1 167 ? 3.133 -1.916 9.736 1.00 95.00 167 SER A N 1
ATOM 1320 C CA . SER A 1 167 ? 3.624 -1.128 10.873 1.00 95.00 167 SER A CA 1
ATOM 1321 C C . SER A 1 167 ? 2.579 -0.124 11.358 1.00 95.00 167 SER A C 1
ATOM 1323 O O . SER A 1 167 ? 2.336 -0.021 12.558 1.00 95.00 167 SER A O 1
ATOM 1325 N N . ALA A 1 168 ? 1.922 0.588 10.436 1.00 93.94 168 ALA A N 1
ATOM 1326 C CA . ALA A 1 168 ? 0.847 1.516 10.774 1.00 93.94 168 ALA A CA 1
ATOM 1327 C C . ALA A 1 168 ? -0.331 0.800 11.454 1.00 93.94 168 ALA A C 1
ATOM 1329 O O . ALA A 1 168 ? -0.844 1.292 12.457 1.00 93.94 168 ALA A O 1
ATOM 1330 N N . LEU A 1 169 ? -0.716 -0.380 10.956 1.00 95.19 169 LEU A N 1
ATOM 1331 C CA . LEU A 1 169 ? -1.773 -1.195 11.553 1.00 95.19 169 LEU A CA 1
ATOM 1332 C C . LEU A 1 169 ? -1.397 -1.676 12.962 1.00 95.19 169 LEU A C 1
ATOM 1334 O O . LEU A 1 169 ? -2.199 -1.545 13.880 1.00 95.19 169 LEU A O 1
ATOM 1338 N N . ILE A 1 170 ? -0.179 -2.192 13.147 1.00 94.31 170 ILE A N 1
ATOM 1339 C CA . ILE A 1 170 ? 0.314 -2.649 14.454 1.00 94.31 170 ILE A CA 1
ATOM 1340 C C . ILE A 1 170 ? 0.329 -1.488 15.449 1.00 94.31 170 ILE A C 1
ATOM 1342 O O . ILE A 1 170 ? -0.184 -1.628 16.553 1.00 94.31 170 ILE A O 1
ATOM 1346 N N . ASN A 1 171 ? 0.854 -0.329 15.050 1.00 93.50 171 ASN A N 1
ATOM 1347 C CA . ASN A 1 171 ? 0.906 0.846 15.917 1.00 93.50 171 ASN A CA 1
ATOM 1348 C C . ASN A 1 171 ? -0.495 1.374 16.254 1.00 93.50 171 ASN A C 1
ATOM 1350 O O . ASN A 1 171 ? -0.747 1.737 17.400 1.00 93.50 171 ASN A O 1
ATOM 1354 N N . GLY A 1 172 ? -1.416 1.377 15.284 1.00 92.50 172 GLY A N 1
ATOM 1355 C CA . GLY A 1 172 ? -2.809 1.763 15.509 1.00 92.50 172 GLY A CA 1
ATOM 1356 C C . GLY A 1 172 ? -3.555 0.804 16.442 1.00 92.50 172 GLY A C 1
ATOM 1357 O O . GLY A 1 172 ? -4.377 1.242 17.240 1.00 92.50 172 GLY A O 1
ATOM 1358 N N . LEU A 1 173 ? -3.241 -0.493 16.387 1.00 93.88 173 LEU A N 1
ATOM 1359 C CA . LEU A 1 173 ? -3.872 -1.523 17.219 1.00 93.88 173 LEU A CA 1
ATOM 1360 C C . LEU A 1 173 ? -3.185 -1.739 18.572 1.00 93.88 173 LEU A C 1
ATOM 1362 O O . LEU A 1 173 ? -3.790 -2.336 19.457 1.00 93.88 173 LEU A O 1
ATOM 1366 N N . ALA A 1 174 ? -1.955 -1.262 18.767 1.00 92.75 174 ALA A N 1
ATOM 1367 C CA . ALA A 1 174 ? -1.215 -1.467 20.012 1.00 92.75 174 ALA A CA 1
ATOM 1368 C C . ALA A 1 174 ? -1.945 -0.866 21.226 1.00 92.75 174 ALA A C 1
ATOM 1370 O O . ALA A 1 174 ? -2.036 -1.505 22.274 1.00 92.75 174 ALA A O 1
ATOM 1371 N N . GLY A 1 175 ? -2.524 0.331 21.074 1.00 91.62 175 GLY A N 1
ATOM 1372 C CA . GLY A 1 175 ? -3.346 0.947 22.120 1.00 91.62 175 GLY A CA 1
ATOM 1373 C C . GLY A 1 175 ? -4.622 0.151 22.409 1.00 91.62 175 GLY A C 1
ATOM 1374 O O . GLY A 1 175 ? -4.977 -0.059 23.568 1.00 91.62 175 GLY A O 1
ATOM 1375 N N . GLU A 1 176 ? -5.273 -0.363 21.363 1.00 92.69 176 GLU A N 1
ATOM 1376 C CA . GLU A 1 176 ? -6.480 -1.184 21.501 1.00 92.69 176 GLU A CA 1
ATOM 1377 C C . GLU A 1 176 ? -6.198 -2.530 22.169 1.00 92.69 176 GLU A C 1
ATOM 1379 O O . GLU A 1 176 ? -6.984 -2.976 23.001 1.00 92.69 176 GLU A O 1
ATOM 1384 N N . GLN A 1 177 ? -5.048 -3.150 21.890 1.00 93.06 177 GLN A N 1
ATOM 1385 C CA . GLN A 1 177 ? -4.622 -4.373 22.567 1.00 93.06 177 GLN A CA 1
ATOM 1386 C C . GLN A 1 177 ? -4.516 -4.163 24.083 1.00 93.06 177 GLN A C 1
ATOM 1388 O O . GLN A 1 177 ? -5.011 -4.994 24.849 1.00 93.06 177 GLN A O 1
ATOM 1393 N N . VAL A 1 178 ? -3.890 -3.067 24.523 1.00 94.69 178 VAL A N 1
ATOM 1394 C CA . VAL A 1 178 ? -3.784 -2.731 25.951 1.00 94.69 178 VAL A CA 1
ATOM 1395 C C . VAL A 1 178 ? -5.175 -2.516 26.538 1.00 94.69 178 VAL A C 1
ATOM 1397 O O . VAL A 1 178 ? -5.532 -3.179 27.510 1.00 94.69 178 VAL A O 1
ATOM 1400 N N . ARG A 1 179 ? -6.004 -1.692 25.886 1.00 95.25 179 ARG A N 1
ATOM 1401 C CA . ARG A 1 179 ? -7.367 -1.400 26.341 1.00 95.25 179 ARG A CA 1
ATOM 1402 C C . ARG A 1 179 ? -8.224 -2.660 26.471 1.00 95.25 179 ARG A C 1
ATOM 1404 O O . ARG A 1 179 ? -8.899 -2.835 27.479 1.00 95.25 179 ARG A O 1
ATOM 1411 N N . TRP A 1 180 ? -8.211 -3.553 25.482 1.00 95.88 180 TRP A N 1
ATOM 1412 C CA . TRP A 1 180 ? -8.967 -4.809 25.541 1.00 95.88 180 TRP A CA 1
ATOM 1413 C C . TRP A 1 180 ? -8.436 -5.756 26.609 1.00 95.88 180 TRP A C 1
ATOM 1415 O O . TRP A 1 180 ? -9.221 -6.460 27.242 1.00 95.88 180 TRP A O 1
ATOM 1425 N N . THR A 1 181 ? -7.125 -5.756 26.845 1.00 95.25 181 THR A N 1
ATOM 1426 C CA . THR A 1 181 ? -6.520 -6.550 27.918 1.00 95.25 181 THR A CA 1
ATOM 1427 C C . THR A 1 181 ? -6.978 -6.047 29.287 1.00 95.25 181 THR A C 1
ATOM 1429 O O . THR A 1 181 ? -7.416 -6.845 30.115 1.00 95.25 181 THR A O 1
ATOM 1432 N N . GLU A 1 182 ? -6.954 -4.732 29.510 1.00 95.69 182 GLU A N 1
ATOM 1433 C CA . GLU A 1 182 ? -7.448 -4.102 30.740 1.00 95.69 182 GLU A CA 1
ATOM 1434 C C . GLU A 1 182 ? -8.952 -4.335 30.932 1.00 95.69 182 GLU A C 1
ATOM 1436 O O . GLU A 1 182 ? -9.382 -4.756 32.005 1.00 95.69 182 GLU A O 1
ATOM 1441 N N . GLN A 1 183 ? -9.756 -4.154 29.879 1.00 95.31 183 GLN A N 1
ATOM 1442 C CA . GLN A 1 183 ? -11.196 -4.424 29.916 1.00 95.31 183 GLN A CA 1
ATOM 1443 C C . GLN A 1 183 ? -11.499 -5.893 30.210 1.00 95.31 183 GLN A C 1
ATOM 1445 O O . GLN A 1 183 ? -12.381 -6.190 31.010 1.00 95.31 183 GLN A O 1
ATOM 1450 N N . SER A 1 184 ? -10.748 -6.826 29.621 1.00 95.56 184 SER A N 1
ATOM 1451 C CA . SER A 1 184 ? -10.910 -8.252 29.901 1.00 95.56 184 SER A CA 1
ATOM 1452 C C . SER A 1 184 ? -10.613 -8.583 31.365 1.00 95.56 184 SER A C 1
ATOM 1454 O O . SER A 1 184 ? -11.325 -9.395 31.960 1.00 95.56 184 SER A O 1
ATOM 1456 N N . GLN A 1 185 ? -9.591 -7.961 31.959 1.00 94.75 185 GLN A N 1
ATOM 1457 C CA . GLN A 1 185 ? -9.281 -8.132 33.380 1.00 94.75 185 GLN A CA 1
ATOM 1458 C C . GLN A 1 185 ? -10.366 -7.516 34.272 1.00 94.75 185 GLN A C 1
ATOM 1460 O O . GLN A 1 185 ? -10.796 -8.154 35.235 1.00 94.75 185 GLN A O 1
ATOM 1465 N N . ALA A 1 186 ? -10.854 -6.321 33.926 1.00 92.75 186 ALA A N 1
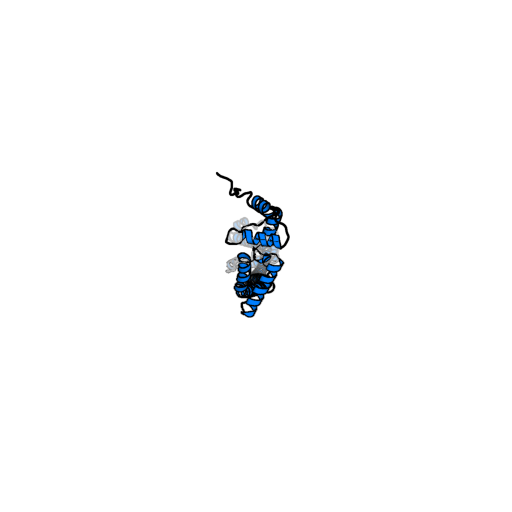ATOM 1466 C CA . ALA A 1 186 ? -11.945 -5.661 34.635 1.00 92.75 186 ALA A CA 1
ATOM 1467 C C . ALA A 1 186 ? -13.225 -6.511 34.616 1.00 92.75 186 ALA A C 1
ATOM 1469 O O . ALA A 1 186 ? -13.780 -6.782 35.680 1.00 92.75 186 ALA A O 1
ATOM 1470 N N . PHE A 1 187 ? -13.625 -7.031 33.449 1.00 94.44 187 PHE A N 1
ATOM 1471 C CA . PHE A 1 187 ? -14.794 -7.905 33.315 1.00 94.44 187 PHE A CA 1
ATOM 1472 C C . PHE A 1 187 ? -14.659 -9.207 34.091 1.00 94.44 187 PHE A C 1
ATOM 1474 O O . PHE A 1 187 ? -15.626 -9.677 34.688 1.00 94.44 187 PHE A O 1
ATOM 1481 N N . ARG A 1 188 ? -13.461 -9.801 34.121 1.00 93.94 188 ARG A N 1
ATOM 1482 C CA . ARG A 1 188 ? -13.220 -10.984 34.950 1.00 93.94 188 ARG A CA 1
ATOM 1483 C C . ARG A 1 188 ? -13.447 -10.668 36.427 1.00 93.94 188 ARG A C 1
ATOM 1485 O O . ARG A 1 188 ? -14.133 -11.417 37.113 1.00 93.94 188 ARG A O 1
ATOM 1492 N N . SER A 1 189 ? -12.914 -9.542 36.891 1.00 91.88 189 SER A N 1
ATOM 1493 C CA . SER A 1 189 ? -13.080 -9.085 38.270 1.00 91.88 189 SER A CA 1
ATOM 1494 C C . SER A 1 189 ? -14.539 -8.740 38.605 1.00 91.88 189 SER A C 1
ATOM 1496 O O . SER A 1 189 ? -15.011 -9.031 39.700 1.00 91.88 189 SER A O 1
ATOM 1498 N N . GLU A 1 190 ? -15.273 -8.157 37.659 1.00 92.00 190 GLU A N 1
ATOM 1499 C CA . GLU A 1 190 ? -16.707 -7.883 37.780 1.00 92.00 190 GLU A CA 1
ATOM 1500 C C . GLU A 1 190 ? -17.525 -9.176 37.852 1.00 92.00 190 GLU A C 1
ATOM 1502 O O . GLU A 1 190 ? -18.369 -9.317 38.729 1.00 92.00 190 GLU A O 1
ATOM 1507 N N . THR A 1 191 ? -17.205 -10.168 37.018 1.00 93.19 191 THR A N 1
ATOM 1508 C CA . THR A 1 191 ? -17.862 -11.486 37.029 1.00 93.19 191 THR A CA 1
ATOM 1509 C C . THR A 1 191 ? -17.717 -12.180 38.386 1.00 93.19 191 THR A C 1
ATOM 1511 O O . THR A 1 191 ? -18.661 -12.805 38.866 1.00 93.19 191 THR A O 1
ATOM 1514 N N . GLU A 1 192 ? -16.554 -12.057 39.032 1.00 93.38 192 GLU A N 1
ATOM 1515 C CA . GLU A 1 192 ? -16.320 -12.614 40.369 1.00 93.38 192 GLU A CA 1
ATOM 1516 C C . GLU A 1 192 ? -17.174 -11.923 41.447 1.00 93.38 192 GLU A C 1
ATOM 1518 O O . GLU A 1 192 ? -17.676 -12.598 42.347 1.00 93.38 192 GLU A O 1
ATOM 1523 N N . ARG A 1 193 ? -17.377 -10.599 41.347 1.00 94.81 193 ARG A N 1
ATOM 1524 C CA . ARG A 1 193 ? -18.194 -9.797 42.284 1.00 94.81 193 ARG A CA 1
ATOM 1525 C C . ARG A 1 193 ? -19.695 -9.839 42.005 1.00 94.81 193 ARG A C 1
ATOM 1527 O O . ARG A 1 193 ? -20.486 -9.592 42.915 1.00 94.81 193 ARG A O 1
ATOM 1534 N N . LEU A 1 194 ? -20.088 -10.208 40.787 1.00 94.81 194 LEU A N 1
ATOM 1535 C CA . LEU A 1 194 ? -21.469 -10.179 40.309 1.00 94.81 194 LEU A CA 1
ATOM 1536 C C . LEU A 1 194 ? -22.436 -10.919 41.238 1.00 94.81 194 LEU A C 1
ATOM 1538 O O . LEU A 1 194 ? -23.564 -10.481 41.436 1.00 94.81 194 LEU A O 1
ATOM 1542 N N . VAL A 1 195 ? -22.003 -12.032 41.836 1.00 94.12 195 VAL A N 1
ATOM 1543 C CA . VAL A 1 195 ? -22.841 -12.808 42.761 1.00 94.12 195 VAL A CA 1
ATOM 1544 C C . VAL A 1 195 ? -23.229 -11.981 43.991 1.00 94.12 195 VAL A C 1
ATOM 1546 O O . VAL A 1 195 ? -24.400 -11.972 44.372 1.00 94.12 195 VAL A O 1
ATOM 1549 N N . GLY A 1 196 ? -22.275 -11.273 44.605 1.00 95.88 196 GLY A N 1
ATOM 1550 C CA . GLY A 1 196 ? -22.544 -10.392 45.742 1.00 95.88 196 GLY A CA 1
ATOM 1551 C C . GLY A 1 196 ? -23.379 -9.177 45.346 1.00 95.88 196 GLY A C 1
ATOM 1552 O O . GLY A 1 196 ? -24.324 -8.827 46.053 1.00 95.88 196 GLY A O 1
ATOM 1553 N N . ASP A 1 197 ? -23.089 -8.590 44.185 1.00 95.81 197 ASP A N 1
ATOM 1554 C CA . ASP A 1 197 ? -23.819 -7.425 43.680 1.00 95.81 197 ASP A CA 1
ATOM 1555 C C . ASP A 1 197 ? -25.292 -7.774 43.420 1.00 95.81 197 ASP A C 1
ATOM 1557 O O . ASP A 1 197 ? -26.194 -7.111 43.931 1.00 95.81 197 ASP A O 1
ATOM 1561 N N . VAL A 1 198 ? -25.564 -8.892 42.739 1.00 95.00 198 VAL A N 1
ATOM 1562 C CA . VAL A 1 198 ? -26.931 -9.384 42.503 1.00 95.00 198 VAL A CA 1
ATOM 1563 C C . VAL A 1 198 ? -27.657 -9.678 43.817 1.00 95.00 198 VAL A C 1
ATOM 1565 O O . VAL A 1 198 ? -28.849 -9.386 43.919 1.00 95.00 198 VAL A O 1
ATOM 1568 N N . LEU A 1 199 ? -26.983 -10.205 44.844 1.00 95.00 199 LEU A N 1
ATOM 1569 C CA . LEU A 1 199 ? -27.601 -10.420 46.160 1.00 95.00 199 LEU A CA 1
ATOM 1570 C C . LEU A 1 199 ? -28.061 -9.104 46.802 1.00 95.00 199 LEU A C 1
ATOM 1572 O O . LEU A 1 199 ? -29.182 -9.039 47.309 1.00 95.00 199 LEU A O 1
ATOM 1576 N N . LEU A 1 200 ? -27.247 -8.046 46.744 1.00 95.50 200 LEU A N 1
ATOM 1577 C CA . LEU A 1 200 ? -27.633 -6.728 47.258 1.00 95.50 200 LEU A CA 1
ATOM 1578 C C . LEU A 1 200 ? -28.783 -6.117 46.455 1.00 95.50 200 LEU A C 1
ATOM 1580 O O . LEU A 1 200 ? -29.757 -5.642 47.040 1.00 95.50 200 LEU A O 1
ATOM 1584 N N . LEU A 1 201 ? -28.706 -6.168 45.123 1.00 95.06 201 LEU A N 1
ATOM 1585 C CA . LEU A 1 201 ? -29.727 -5.604 44.238 1.00 95.06 201 LEU A CA 1
ATOM 1586 C C . LEU A 1 201 ? -31.073 -6.330 44.372 1.00 95.06 201 LEU A C 1
ATOM 1588 O O . LEU A 1 201 ? -32.126 -5.698 44.459 1.00 95.06 201 LEU A O 1
ATOM 1592 N N . THR A 1 202 ? -31.061 -7.661 44.434 1.00 93.75 202 THR A N 1
ATOM 1593 C CA . THR A 1 202 ? -32.284 -8.457 44.628 1.00 93.75 202 THR A CA 1
ATOM 1594 C C . THR A 1 202 ? -32.841 -8.312 46.040 1.00 93.75 202 THR A C 1
ATOM 1596 O O . THR A 1 202 ? -34.063 -8.237 46.203 1.00 93.75 202 THR A O 1
ATOM 1599 N N . GLY A 1 203 ? -31.975 -8.205 47.054 1.00 93.56 203 GLY A N 1
ATOM 1600 C CA . GLY A 1 203 ? -32.362 -7.879 48.424 1.00 93.56 203 GLY A CA 1
ATOM 1601 C C . GLY A 1 203 ? -33.052 -6.519 48.508 1.00 93.56 203 GLY A C 1
ATOM 1602 O O . GLY A 1 203 ? -34.116 -6.403 49.119 1.00 93.56 203 GLY A O 1
ATOM 1603 N N . PHE A 1 204 ? -32.512 -5.518 47.808 1.00 94.69 204 PHE A N 1
ATOM 1604 C CA . PHE A 1 204 ? -33.139 -4.212 47.662 1.00 94.69 204 PHE A CA 1
ATOM 1605 C C . PHE A 1 204 ? -34.539 -4.335 47.048 1.00 94.69 204 PHE A C 1
ATOM 1607 O O . PHE A 1 204 ? -35.527 -4.049 47.720 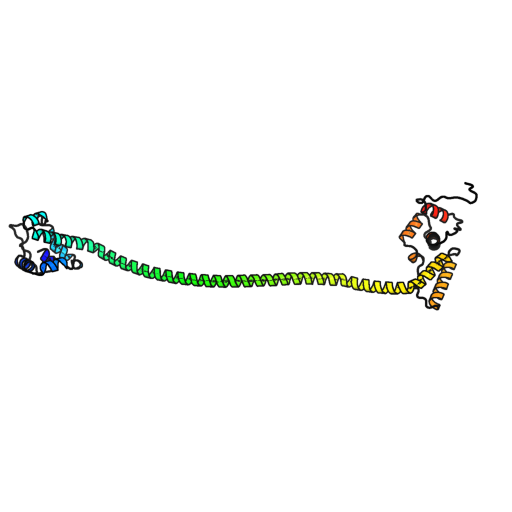1.00 94.69 204 PHE A O 1
ATOM 1614 N N . LEU A 1 205 ? -34.653 -4.873 45.830 1.00 93.88 205 LEU A N 1
ATOM 1615 C CA . LEU A 1 205 ? -35.939 -4.998 45.131 1.00 93.88 205 LEU A CA 1
ATOM 1616 C C . LEU A 1 205 ? -37.002 -5.783 45.921 1.00 93.88 205 LEU A C 1
ATOM 1618 O O . LEU A 1 205 ? -38.194 -5.525 45.768 1.00 93.88 205 LEU A O 1
ATOM 1622 N N . SER A 1 206 ? -36.583 -6.738 46.754 1.00 92.19 206 SER A N 1
ATOM 1623 C CA . SER A 1 206 ? -37.496 -7.628 47.478 1.00 92.19 206 SER A CA 1
ATOM 1624 C C . SER A 1 206 ? -37.934 -7.090 48.840 1.00 92.19 206 SER A C 1
ATOM 1626 O O . SER A 1 206 ? -39.067 -7.346 49.249 1.00 92.19 206 SER A O 1
ATOM 1628 N N . TYR A 1 207 ? -37.057 -6.380 49.559 1.00 92.25 207 TYR A N 1
ATOM 1629 C CA . TYR A 1 207 ? -37.273 -6.076 50.979 1.00 92.25 207 TYR A CA 1
ATOM 1630 C C . TYR A 1 207 ? -37.325 -4.583 51.311 1.00 92.25 207 TYR A C 1
ATOM 1632 O O . TYR A 1 207 ? -37.861 -4.236 52.360 1.00 92.25 207 TYR A O 1
ATOM 1640 N N . THR A 1 208 ? -36.811 -3.681 50.466 1.00 93.62 208 THR A N 1
ATOM 1641 C CA . THR A 1 208 ? -36.682 -2.258 50.847 1.00 93.62 208 THR A CA 1
ATOM 1642 C C . THR A 1 208 ? -37.918 -1.407 50.570 1.00 93.62 208 THR A C 1
ATOM 1644 O O . THR A 1 208 ? -38.032 -0.314 51.129 1.00 93.62 208 THR A O 1
ATOM 1647 N N . GLY A 1 209 ? -38.859 -1.900 49.758 1.00 91.75 209 GLY A N 1
ATOM 1648 C CA . GLY A 1 209 ? -40.037 -1.152 49.299 1.00 91.75 209 GLY A CA 1
ATOM 1649 C C . GLY A 1 209 ? -40.799 -0.395 50.395 1.00 91.75 209 GLY A C 1
ATOM 1650 O O . GLY A 1 209 ? -40.991 0.810 50.242 1.00 91.75 209 GLY A O 1
ATOM 1651 N N . PRO A 1 210 ? -41.174 -1.032 51.520 1.00 91.94 210 PRO A N 1
ATOM 1652 C CA . PRO A 1 210 ? -41.946 -0.376 52.581 1.00 91.94 210 PRO A CA 1
ATOM 1653 C C . PRO A 1 210 ? -41.174 0.646 53.432 1.00 91.94 210 PRO A C 1
ATOM 1655 O O . PRO A 1 210 ? -41.780 1.329 54.254 1.00 91.94 210 PRO A O 1
ATOM 1658 N N . PHE A 1 211 ? -39.848 0.718 53.305 1.00 94.25 211 PHE A N 1
ATOM 1659 C CA . PHE A 1 211 ? -38.990 1.468 54.222 1.00 94.25 211 PHE A CA 1
ATOM 1660 C C . PHE A 1 211 ? -38.565 2.833 53.666 1.00 94.25 211 PHE A C 1
ATOM 1662 O O . PHE A 1 211 ? -38.481 3.021 52.452 1.00 94.25 211 PHE A O 1
ATOM 1669 N N . ASN A 1 212 ? -38.261 3.775 54.567 1.00 92.50 212 ASN A N 1
ATOM 1670 C CA . ASN A 1 212 ? -37.729 5.099 54.231 1.00 92.50 212 ASN A CA 1
ATOM 1671 C C . ASN A 1 212 ? -36.226 5.050 53.888 1.00 92.50 212 ASN A C 1
ATOM 1673 O O . ASN A 1 212 ? -35.558 4.049 54.143 1.00 92.50 212 ASN A O 1
ATOM 1677 N N . GLN A 1 213 ? -35.682 6.147 53.355 1.00 91.31 213 GLN A N 1
ATOM 1678 C CA . GLN A 1 213 ? -34.289 6.212 52.892 1.00 91.31 213 GLN A CA 1
ATOM 1679 C C . GLN A 1 213 ? -33.269 5.784 53.963 1.00 91.31 213 GLN A C 1
ATOM 1681 O O . GLN A 1 213 ? -32.381 4.980 53.686 1.00 91.31 213 GLN A O 1
ATOM 1686 N N . GLU A 1 214 ? -33.414 6.265 55.200 1.00 94.25 214 GLU A N 1
ATOM 1687 C CA . GLU A 1 214 ? -32.493 5.944 56.299 1.00 94.25 214 GLU A CA 1
ATOM 1688 C C . GLU A 1 214 ? -32.442 4.441 56.589 1.00 94.25 214 GLU A C 1
ATOM 1690 O O . GLU A 1 214 ? -31.364 3.853 56.697 1.00 94.25 214 GLU A O 1
ATOM 1695 N N . TYR A 1 215 ? -33.607 3.795 56.667 1.00 95.25 215 TYR A N 1
ATOM 1696 C CA . TYR A 1 215 ? -33.678 2.369 56.949 1.00 95.25 215 TYR A CA 1
ATOM 1697 C C . TYR A 1 215 ? -33.223 1.525 55.752 1.00 95.25 215 TYR A C 1
ATOM 1699 O O . TYR A 1 215 ? -32.590 0.486 55.941 1.00 95.25 215 TYR A O 1
ATOM 1707 N N . ARG A 1 216 ? -33.451 1.985 54.513 1.00 94.75 216 ARG A N 1
ATOM 1708 C CA . ARG A 1 216 ? -32.871 1.352 53.315 1.00 94.75 216 ARG A CA 1
ATOM 1709 C C . ARG A 1 216 ? -31.347 1.364 53.359 1.00 94.75 216 ARG A C 1
ATOM 1711 O O . ARG A 1 216 ? -30.737 0.327 53.110 1.00 94.75 216 ARG A O 1
ATOM 1718 N N . ASN A 1 217 ? -30.745 2.489 53.733 1.00 92.81 217 ASN A N 1
ATOM 1719 C CA . ASN A 1 217 ? -29.294 2.615 53.862 1.00 92.81 217 ASN A CA 1
ATOM 1720 C C . ASN A 1 217 ? -28.740 1.712 54.974 1.00 92.81 217 ASN A C 1
ATOM 1722 O O . ASN A 1 217 ? -27.708 1.062 54.788 1.00 92.81 217 ASN A O 1
ATOM 1726 N N . LEU A 1 218 ? -29.449 1.610 56.105 1.00 95.38 218 LEU A N 1
ATOM 1727 C CA . LEU A 1 218 ? -29.101 0.685 57.184 1.00 95.38 218 LEU A CA 1
ATOM 1728 C C . LEU A 1 218 ? -29.126 -0.775 56.707 1.00 95.38 218 LEU A C 1
ATOM 1730 O O . LEU A 1 218 ? -28.170 -1.509 56.961 1.00 95.38 218 LEU A O 1
ATOM 1734 N N . LEU A 1 219 ? -30.179 -1.193 55.996 1.00 95.06 219 LEU A N 1
ATOM 1735 C CA . LEU A 1 219 ? -30.295 -2.550 55.452 1.00 95.06 219 LEU A CA 1
ATOM 1736 C C . LEU A 1 219 ? -29.168 -2.858 54.463 1.00 95.06 219 LEU A C 1
ATOM 1738 O O . LEU A 1 219 ? -28.491 -3.870 54.618 1.00 95.06 219 LEU A O 1
ATOM 1742 N N . GLN A 1 220 ? -28.911 -1.963 53.507 1.00 93.00 220 GLN A N 1
ATOM 1743 C CA . GLN A 1 220 ? -27.845 -2.127 52.515 1.00 93.00 220 GLN A CA 1
ATOM 1744 C C . GLN A 1 220 ? -26.464 -2.246 53.166 1.00 93.00 220 GLN A C 1
ATOM 1746 O O . GLN A 1 220 ? -25.709 -3.159 52.840 1.00 93.00 220 GLN A O 1
ATOM 1751 N N . THR A 1 221 ? -26.159 -1.378 54.136 1.00 94.38 221 THR A N 1
ATOM 1752 C CA . THR A 1 221 ? -24.896 -1.424 54.891 1.00 94.38 221 THR A CA 1
ATOM 1753 C C . THR A 1 221 ? -24.771 -2.732 55.672 1.00 94.38 221 THR A C 1
ATOM 1755 O O . THR A 1 221 ? -23.718 -3.367 55.673 1.00 94.38 221 THR A O 1
ATOM 1758 N N . THR A 1 222 ? -25.858 -3.168 56.313 1.00 95.94 222 THR A N 1
ATOM 1759 C CA . THR A 1 222 ? -25.892 -4.423 57.075 1.00 95.94 222 THR A CA 1
ATOM 1760 C C . THR A 1 222 ? -25.649 -5.628 56.167 1.00 95.94 222 THR A C 1
ATOM 1762 O O . THR A 1 222 ? -24.805 -6.468 56.473 1.00 95.94 222 THR A O 1
ATOM 1765 N N . TRP A 1 223 ? -26.340 -5.698 55.027 1.00 96.06 223 TRP A N 1
ATOM 1766 C CA . TRP A 1 223 ? -26.179 -6.782 54.059 1.00 96.06 223 TRP A CA 1
ATOM 1767 C C . TRP A 1 223 ? -24.783 -6.794 53.439 1.00 96.06 223 TRP A C 1
ATOM 1769 O O . TRP A 1 223 ? -24.181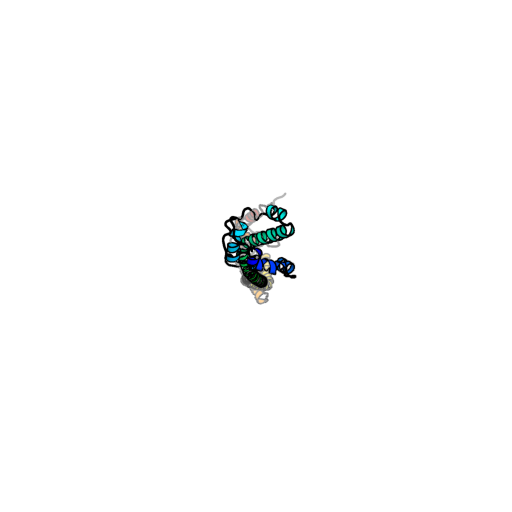 -7.859 53.336 1.00 96.06 223 TRP A O 1
ATOM 1779 N N . TYR A 1 224 ? -24.238 -5.627 53.091 1.00 95.56 224 TYR A N 1
ATOM 1780 C CA . TYR A 1 224 ? -22.871 -5.502 52.591 1.00 95.56 224 TYR A CA 1
ATOM 1781 C C . TYR A 1 224 ? -21.852 -6.058 53.596 1.00 95.56 224 TYR A C 1
ATOM 1783 O O . TYR A 1 224 ? -21.021 -6.892 53.236 1.00 95.56 224 TYR A O 1
ATOM 1791 N N . ASN A 1 225 ? -21.954 -5.666 54.870 1.00 95.75 225 ASN A N 1
ATOM 1792 C CA . ASN A 1 225 ? -21.065 -6.166 55.920 1.00 95.75 225 ASN A CA 1
ATOM 1793 C C . ASN A 1 225 ? -21.154 -7.691 56.067 1.00 95.75 225 ASN A C 1
ATOM 1795 O O . ASN A 1 225 ? -20.125 -8.353 56.185 1.00 95.75 225 ASN A O 1
ATOM 1799 N N . GLU A 1 226 ? -22.357 -8.260 55.991 1.00 96.38 226 GLU A N 1
ATOM 1800 C CA . GLU A 1 226 ? -22.557 -9.710 56.065 1.00 96.38 226 GLU A CA 1
ATOM 1801 C C . GLU A 1 226 ? -21.910 -10.449 54.878 1.00 96.38 226 GLU A C 1
ATOM 1803 O O . GLU A 1 226 ? -21.280 -11.493 55.071 1.00 96.38 226 GLU A O 1
ATOM 1808 N N . LEU A 1 227 ? -22.004 -9.903 53.657 1.00 95.69 227 LEU A N 1
ATOM 1809 C CA . LEU A 1 227 ? -21.323 -10.455 52.477 1.00 95.69 227 LEU A CA 1
ATOM 1810 C C . LEU A 1 227 ? -19.801 -10.449 52.661 1.00 95.69 227 LEU A C 1
ATOM 1812 O O . LEU A 1 227 ? -19.147 -11.467 52.414 1.00 95.69 227 LEU A O 1
ATOM 1816 N N . VAL A 1 228 ? -19.250 -9.344 53.173 1.00 95.25 228 VAL A N 1
ATOM 1817 C CA . VAL A 1 228 ? -17.816 -9.212 53.465 1.00 95.25 228 VAL A CA 1
ATOM 1818 C C . VAL A 1 228 ? -17.378 -10.212 54.540 1.00 95.25 228 VAL A C 1
ATOM 1820 O O . VAL A 1 228 ? -16.391 -10.924 54.347 1.00 95.25 228 VAL A O 1
ATOM 1823 N N . THR A 1 229 ? -18.124 -10.343 55.643 1.00 96.88 229 THR A N 1
ATOM 1824 C CA . THR A 1 229 ? -17.839 -11.322 56.708 1.00 96.88 229 THR A CA 1
ATOM 1825 C C . THR A 1 229 ? -17.852 -12.758 56.184 1.00 96.88 229 THR A C 1
ATOM 1827 O O . THR A 1 229 ? -17.002 -13.567 56.565 1.00 96.88 229 THR A O 1
ATOM 1830 N N . ARG A 1 230 ? -18.767 -13.075 55.263 1.00 96.00 230 ARG A N 1
ATOM 1831 C CA . ARG A 1 230 ? -18.868 -14.392 54.613 1.00 96.00 230 ARG A CA 1
ATOM 1832 C C . ARG A 1 230 ? -17.866 -14.605 53.481 1.00 96.00 230 ARG A C 1
ATOM 1834 O O . ARG A 1 230 ? -17.851 -15.690 52.903 1.00 96.00 230 ARG A O 1
ATOM 1841 N N . LYS A 1 231 ? -17.013 -13.616 53.192 1.00 95.12 231 LYS A N 1
ATOM 1842 C CA . LYS A 1 231 ? -16.033 -13.631 52.094 1.00 95.12 231 LYS A CA 1
ATOM 1843 C C . LYS A 1 231 ? -16.682 -13.838 50.722 1.00 95.12 231 LYS A C 1
ATOM 1845 O O . LYS A 1 231 ? -16.092 -14.472 49.849 1.00 95.12 231 LYS A O 1
ATOM 1850 N N . ILE A 1 232 ? -17.893 -13.316 50.537 1.00 95.31 232 ILE A N 1
ATOM 1851 C CA . ILE A 1 232 ? -18.555 -13.276 49.234 1.00 95.31 232 ILE A CA 1
ATOM 1852 C C . ILE A 1 232 ? -18.049 -12.020 48.512 1.00 95.31 232 ILE A C 1
ATOM 1854 O O . ILE A 1 232 ? -18.194 -10.924 49.058 1.00 95.31 232 ILE A O 1
ATOM 1858 N N . PRO A 1 233 ? -17.435 -12.144 47.321 1.00 94.94 233 PRO A N 1
ATOM 1859 C CA . PRO A 1 233 ? -16.974 -10.985 46.568 1.00 94.94 233 PRO A CA 1
ATOM 1860 C C . PRO A 1 233 ? -18.146 -10.069 46.206 1.00 94.94 233 PRO A C 1
ATOM 1862 O O . PRO A 1 233 ? -19.178 -10.532 45.725 1.00 94.94 233 PRO A O 1
ATOM 1865 N N . VAL A 1 234 ? -17.973 -8.772 46.444 1.00 95.19 234 VAL A N 1
ATOM 1866 C CA . VAL A 1 234 ? -18.982 -7.735 46.212 1.00 95.19 234 VAL A CA 1
ATOM 1867 C C . VAL A 1 234 ? -18.279 -6.423 45.879 1.00 95.19 234 VAL A C 1
ATOM 1869 O O . VAL A 1 234 ? -17.150 -6.183 46.320 1.00 95.19 234 VAL A O 1
ATOM 1872 N N . THR A 1 235 ? -18.911 -5.586 45.067 1.00 94.44 235 THR A N 1
ATOM 1873 C CA . THR A 1 235 ? -18.394 -4.270 44.702 1.00 94.44 235 THR A CA 1
ATOM 1874 C C . THR A 1 235 ? -18.494 -3.317 45.893 1.00 94.44 235 THR A C 1
ATOM 1876 O O . THR A 1 235 ? -19.537 -3.180 46.534 1.00 94.44 235 THR A O 1
ATOM 1879 N N . ALA A 1 236 ? -17.380 -2.655 46.214 1.00 89.25 236 ALA A N 1
ATOM 1880 C CA . ALA A 1 236 ? -17.345 -1.657 47.275 1.00 89.25 236 ALA A CA 1
ATOM 1881 C C . ALA A 1 236 ? -18.193 -0.441 46.877 1.00 89.25 236 ALA A C 1
ATOM 1883 O O . ALA A 1 236 ? -18.033 0.083 45.777 1.00 89.25 236 ALA A O 1
ATOM 1884 N N . ASN A 1 237 ? -19.055 0.025 47.786 1.00 87.38 237 ASN A N 1
ATOM 1885 C CA . ASN A 1 237 ? -19.956 1.162 47.560 1.00 87.38 237 ASN A CA 1
ATOM 1886 C C . ASN A 1 237 ? -20.840 1.005 46.307 1.00 87.38 237 ASN A C 1
ATOM 1888 O O . ASN A 1 237 ? -20.971 1.937 45.516 1.00 87.38 237 ASN A O 1
ATOM 1892 N N . LEU A 1 238 ? -21.432 -0.180 46.118 1.00 90.50 238 LEU A N 1
ATOM 1893 C CA . LEU A 1 238 ? -22.348 -0.457 45.011 1.00 90.50 238 LEU A CA 1
ATOM 1894 C C . LEU A 1 238 ? -23.491 0.576 44.960 1.00 90.50 238 LEU A C 1
ATOM 1896 O O . LEU A 1 238 ? -24.319 0.643 45.869 1.00 90.50 238 LEU A O 1
ATOM 1900 N N . ASN A 1 239 ? -23.569 1.348 43.873 1.00 90.75 239 ASN A N 1
ATOM 1901 C CA . ASN A 1 239 ? -24.677 2.269 43.636 1.00 90.75 239 ASN A CA 1
ATOM 1902 C C . ASN A 1 239 ? -25.873 1.509 43.046 1.00 90.75 239 ASN A C 1
ATOM 1904 O O . ASN A 1 239 ? -25.855 1.097 41.886 1.00 90.75 239 ASN A O 1
ATOM 1908 N N . ILE A 1 240 ? -26.924 1.318 43.842 1.00 90.50 240 ILE A N 1
ATOM 1909 C CA . ILE A 1 240 ? -28.111 0.555 43.430 1.00 90.50 240 ILE A CA 1
ATOM 1910 C C . ILE A 1 240 ? -28.810 1.183 42.223 1.00 90.50 240 ILE A C 1
ATOM 1912 O O . ILE A 1 240 ? -29.252 0.464 41.326 1.00 90.50 240 ILE A O 1
ATOM 1916 N N . THR A 1 241 ? -28.899 2.512 42.195 1.00 91.06 241 THR A N 1
ATOM 1917 C CA . THR A 1 241 ? -29.607 3.246 41.146 1.00 91.06 241 THR A CA 1
ATOM 1918 C C . THR A 1 241 ? -28.936 3.038 39.793 1.00 91.06 241 THR A C 1
ATOM 1920 O O . THR A 1 241 ? -29.600 2.614 38.852 1.00 91.06 241 THR A O 1
ATOM 1923 N N . GLU A 1 242 ? -27.618 3.241 39.722 1.00 91.00 242 GLU A N 1
ATOM 1924 C CA . GLU A 1 242 ? -26.834 3.115 38.481 1.00 91.00 242 GLU A CA 1
ATOM 1925 C C . GLU A 1 242 ? -26.784 1.679 37.938 1.00 91.00 242 GLU A C 1
ATOM 1927 O O . GLU A 1 242 ? -26.693 1.481 36.729 1.00 91.00 242 GLU A O 1
ATOM 1932 N N . ASN A 1 243 ? -26.860 0.670 38.813 1.00 91.38 243 ASN A N 1
ATOM 1933 C CA . ASN A 1 243 ? -26.797 -0.737 38.403 1.00 91.38 243 ASN A CA 1
ATOM 1934 C C . ASN A 1 243 ? -28.143 -1.304 37.927 1.00 91.38 243 ASN A C 1
ATOM 1936 O O . ASN A 1 243 ? -28.167 -2.286 37.186 1.00 91.38 243 ASN A O 1
ATOM 1940 N N . LEU A 1 244 ? -29.271 -0.731 38.359 1.00 93.19 244 LEU A N 1
ATOM 1941 C CA . LEU A 1 244 ? -30.604 -1.225 37.989 1.00 93.19 244 LEU A CA 1
ATOM 1942 C C . LEU A 1 244 ? -31.246 -0.434 36.849 1.00 93.19 244 LEU A C 1
ATOM 1944 O O . LEU A 1 244 ? -32.116 -0.976 36.154 1.00 93.19 244 LEU A O 1
ATOM 1948 N N . VAL A 1 245 ? -30.863 0.834 36.680 1.00 94.44 245 VAL A N 1
ATOM 1949 C CA . VAL A 1 245 ? -31.469 1.753 35.715 1.00 94.44 245 VAL A CA 1
ATOM 1950 C C . VAL A 1 245 ? -30.429 2.720 35.152 1.00 94.44 245 VAL A C 1
ATOM 1952 O O . VAL A 1 245 ? -29.587 3.253 35.865 1.00 94.44 245 VAL A O 1
ATOM 1955 N N . ASP A 1 246 ? -30.521 2.973 33.851 1.00 94.12 246 ASP A N 1
ATOM 1956 C CA . ASP A 1 246 ? -29.701 3.936 33.129 1.00 94.12 246 ASP A CA 1
ATOM 1957 C C . ASP A 1 246 ? -30.221 5.381 33.278 1.00 94.12 246 ASP A C 1
ATOM 1959 O O . ASP A 1 246 ? -31.420 5.637 33.414 1.00 94.12 246 ASP A O 1
ATOM 1963 N N . THR A 1 247 ? -29.315 6.359 33.207 1.00 93.75 247 THR A N 1
ATOM 1964 C CA . THR A 1 247 ? -29.640 7.790 33.337 1.00 93.75 247 THR A CA 1
ATOM 1965 C C . THR A 1 247 ? -30.729 8.283 32.366 1.00 93.75 247 THR A C 1
ATOM 1967 O O . THR A 1 247 ? -31.584 9.057 32.806 1.00 93.75 247 THR A O 1
ATOM 1970 N N . PRO A 1 248 ? -30.763 7.867 31.080 1.00 96.25 248 PRO A N 1
ATOM 1971 C CA . PRO A 1 248 ? -31.863 8.205 30.173 1.00 96.25 248 PRO A CA 1
ATOM 1972 C C . PRO A 1 248 ? -33.241 7.777 30.688 1.00 96.25 248 PRO A C 1
ATOM 1974 O O . PRO A 1 248 ? -34.157 8.599 30.698 1.00 96.25 248 PRO A O 1
ATOM 1977 N N . THR A 1 249 ? -33.379 6.543 31.183 1.00 94.69 249 THR A N 1
ATOM 1978 C CA . THR A 1 249 ? -34.637 6.054 31.768 1.00 94.69 249 THR A CA 1
ATOM 1979 C C . THR A 1 249 ? -35.080 6.899 32.970 1.00 94.69 249 THR A C 1
ATOM 1981 O O . THR A 1 249 ? -36.259 7.238 33.086 1.00 94.69 249 THR A O 1
ATOM 1984 N N . ILE A 1 250 ? -34.149 7.309 33.842 1.00 94.88 250 ILE A N 1
ATOM 1985 C CA . ILE A 1 250 ? -34.452 8.223 34.963 1.00 94.88 250 ILE A CA 1
ATOM 1986 C C . ILE A 1 250 ? -34.941 9.579 34.435 1.00 94.88 250 ILE A C 1
ATOM 1988 O O . ILE A 1 250 ? -35.912 10.140 34.944 1.00 94.88 250 ILE A O 1
ATOM 1992 N N . GLY A 1 251 ? -34.298 10.101 33.387 1.00 95.12 251 GLY A N 1
ATOM 1993 C CA . GLY A 1 251 ? -34.716 11.334 32.721 1.00 95.12 251 GLY A CA 1
ATOM 1994 C C . GLY A 1 251 ? -36.145 11.253 32.180 1.00 95.12 251 GLY A C 1
ATOM 1995 O O . GLY A 1 251 ? -36.926 12.187 32.357 1.00 95.12 251 GLY A O 1
ATOM 1996 N N . GLU A 1 252 ? -36.516 10.121 31.587 1.00 95.25 252 GLU A N 1
ATOM 1997 C CA . GLU A 1 252 ? -37.875 9.878 31.105 1.00 95.25 252 GLU A CA 1
ATOM 1998 C C . GLU A 1 252 ? -38.896 9.854 32.252 1.00 95.25 252 GLU A C 1
ATOM 2000 O O . GLU A 1 252 ? -39.961 10.464 32.148 1.00 95.25 252 GLU A O 1
ATOM 2005 N N . TRP A 1 253 ? -38.566 9.219 33.380 1.00 96.00 253 TRP A N 1
ATOM 2006 C CA . TRP A 1 253 ? -39.441 9.218 34.556 1.00 96.00 253 TRP A CA 1
ATOM 2007 C C . TRP A 1 253 ? -39.665 10.624 35.106 1.00 96.00 253 TRP A C 1
ATOM 2009 O O . TRP A 1 253 ? -40.797 10.971 35.446 1.00 96.00 253 TRP A O 1
ATOM 2019 N N . ASN A 1 254 ? -38.621 11.453 35.119 1.00 95.25 254 ASN A N 1
ATOM 2020 C CA . ASN A 1 254 ? -38.727 12.850 35.531 1.00 95.25 254 ASN A CA 1
ATOM 2021 C C . ASN A 1 254 ? -39.658 13.643 34.599 1.00 95.25 254 ASN A C 1
ATOM 2023 O O . ASN A 1 254 ? -40.497 14.410 35.070 1.00 95.25 254 ASN A O 1
ATOM 2027 N N . LEU A 1 255 ? -39.582 13.415 33.281 1.00 94.94 255 LEU A N 1
ATOM 2028 C CA . LEU A 1 255 ? -40.513 14.007 32.308 1.00 94.94 255 LEU A CA 1
ATOM 2029 C C . LEU A 1 255 ? -41.956 13.511 32.494 1.00 94.94 255 LEU A C 1
ATOM 2031 O O . LEU A 1 255 ? -42.904 14.254 32.242 1.00 94.94 255 LEU A O 1
ATOM 2035 N N . GLN A 1 256 ? -42.130 12.275 32.966 1.00 94.81 256 GLN A N 1
ATOM 2036 C CA . GLN A 1 256 ? -43.431 11.685 33.304 1.00 94.81 256 GLN A CA 1
ATOM 2037 C C . GLN A 1 256 ? -43.984 12.181 34.654 1.00 94.81 256 GLN A C 1
ATOM 2039 O O . GLN A 1 256 ? -45.131 11.874 34.993 1.00 94.81 256 GLN A O 1
ATOM 2044 N N . GLY A 1 257 ? -43.212 12.972 35.406 1.00 92.94 257 GLY A N 1
ATOM 2045 C CA . GLY A 1 257 ? -43.624 13.586 36.669 1.00 92.94 257 GLY A CA 1
ATOM 2046 C C . GLY A 1 257 ? -43.156 12.856 37.929 1.00 92.94 257 GLY A C 1
ATOM 2047 O O . GLY A 1 257 ? -43.643 13.184 39.010 1.00 92.94 257 GLY A O 1
ATOM 2048 N N . LEU A 1 258 ? -42.234 11.890 37.821 1.00 95.19 258 LEU A N 1
ATOM 2049 C CA . LEU A 1 258 ? -41.544 11.342 38.989 1.00 95.19 258 LEU A CA 1
ATOM 2050 C C . LEU A 1 258 ? -40.584 12.408 39.556 1.00 95.19 258 LEU A C 1
ATOM 2052 O O . LEU A 1 258 ? -39.847 13.025 38.786 1.00 95.19 258 LEU A O 1
ATOM 2056 N N . PRO A 1 259 ? -40.560 12.648 40.874 1.00 95.00 259 PRO A N 1
ATOM 2057 C CA . PRO A 1 259 ? -39.566 13.533 41.468 1.00 95.00 259 PRO A CA 1
ATOM 2058 C C . PRO A 1 259 ? -38.135 13.001 41.293 1.00 95.00 259 PRO A C 1
ATOM 2060 O O . PRO A 1 259 ? -37.893 11.795 41.328 1.00 95.00 259 PRO A O 1
ATOM 2063 N N . SER A 1 260 ? -37.173 13.914 41.161 1.00 93.00 260 SER A N 1
ATOM 2064 C CA . SER A 1 260 ? -35.763 13.586 40.915 1.00 93.00 260 SER A CA 1
ATOM 2065 C C . SER A 1 260 ? -34.954 13.281 42.184 1.00 93.00 260 SER A C 1
ATOM 2067 O O . SER A 1 260 ? -33.726 13.232 42.123 1.00 93.00 260 SER A O 1
ATOM 2069 N N . ASP A 1 261 ? -35.599 13.166 43.346 1.00 93.19 261 ASP A N 1
ATOM 2070 C CA . ASP A 1 261 ? -34.921 12.790 44.585 1.00 93.19 261 ASP A CA 1
ATOM 2071 C C . ASP A 1 261 ? -34.629 11.284 44.629 1.00 93.19 261 ASP A C 1
ATOM 2073 O O . ASP A 1 261 ? -35.288 10.470 43.978 1.00 93.19 261 ASP A O 1
ATOM 2077 N N . GLU A 1 262 ? -33.625 10.904 45.417 1.00 91.31 262 GLU A N 1
ATOM 2078 C CA . GLU A 1 262 ? -33.131 9.528 45.463 1.00 91.31 262 GLU A CA 1
ATOM 2079 C C . GLU A 1 262 ? -34.210 8.520 45.887 1.00 91.31 262 GLU A C 1
ATOM 2081 O O . GLU A 1 262 ? -34.303 7.440 45.305 1.00 91.31 262 GLU A O 1
ATOM 2086 N N . LEU A 1 263 ? -35.059 8.874 46.858 1.00 92.38 263 LEU A N 1
ATOM 2087 C CA . LEU A 1 263 ? -36.107 7.986 47.357 1.00 92.38 263 LEU A CA 1
ATOM 2088 C C . LEU A 1 263 ? -37.169 7.740 46.279 1.00 92.38 263 LEU A C 1
ATOM 2090 O O . LEU A 1 263 ? -37.592 6.598 46.081 1.00 92.38 263 LEU A O 1
ATOM 2094 N N . SER A 1 264 ? -37.579 8.790 45.566 1.00 93.69 264 SER A N 1
ATOM 2095 C CA . SER A 1 264 ? -38.527 8.701 44.451 1.00 93.69 264 SER A CA 1
ATOM 2096 C C . SER A 1 264 ? -37.976 7.879 43.291 1.00 93.69 264 SER A C 1
ATOM 2098 O O . SER A 1 264 ? -38.677 6.997 42.791 1.00 93.69 264 SER A O 1
ATOM 2100 N N . ILE A 1 265 ? -36.709 8.080 42.920 1.00 94.75 265 ILE A N 1
ATOM 2101 C CA . ILE A 1 265 ? -36.039 7.271 41.893 1.00 94.75 265 ILE A CA 1
ATOM 2102 C C . ILE A 1 265 ? -35.994 5.804 42.328 1.00 94.75 265 ILE A C 1
ATOM 2104 O O . ILE A 1 265 ? -36.421 4.928 41.579 1.00 94.75 265 ILE A O 1
ATOM 2108 N N . GLN A 1 266 ? -35.567 5.524 43.560 1.00 94.69 266 GLN A N 1
ATOM 2109 C CA . GLN A 1 266 ? -35.556 4.175 44.126 1.00 94.69 266 GLN A CA 1
ATOM 2110 C C . GLN A 1 266 ? -36.950 3.523 44.137 1.00 94.69 266 GLN A C 1
ATOM 2112 O O . GLN A 1 266 ? -37.084 2.337 43.836 1.00 94.69 266 GLN A O 1
ATOM 2117 N N . ASN A 1 267 ? -38.004 4.282 44.443 1.00 94.06 267 ASN A N 1
ATOM 2118 C CA . ASN A 1 267 ? -39.382 3.798 44.350 1.00 94.06 267 ASN A CA 1
ATOM 2119 C C . ASN A 1 267 ? -39.770 3.489 42.900 1.00 94.06 267 ASN A C 1
ATOM 2121 O O . ASN A 1 267 ? -40.368 2.445 42.646 1.00 94.06 267 ASN A O 1
ATOM 2125 N N . GLY A 1 268 ? -39.380 4.340 41.949 1.00 93.94 268 GLY A N 1
ATOM 2126 C CA . GLY A 1 268 ? -39.555 4.096 40.517 1.00 93.94 268 GLY A CA 1
ATOM 2127 C C . GLY A 1 268 ? -38.864 2.811 40.051 1.00 93.94 268 GLY A C 1
ATOM 2128 O O . GLY A 1 268 ? -39.454 2.024 39.306 1.00 93.94 268 GLY A O 1
ATOM 2129 N N . ILE A 1 269 ? -37.659 2.530 40.561 1.00 94.94 269 ILE A N 1
ATOM 2130 C CA . ILE A 1 269 ? -36.941 1.269 40.319 1.00 94.94 269 ILE A CA 1
ATOM 2131 C C . ILE A 1 269 ? -37.759 0.083 40.828 1.00 94.94 269 ILE A C 1
ATOM 2133 O O . ILE A 1 269 ? -37.970 -0.871 40.086 1.00 94.94 269 ILE A O 1
ATOM 2137 N N . ILE A 1 270 ? -38.264 0.132 42.062 1.00 94.31 270 ILE A N 1
ATOM 2138 C CA . ILE A 1 270 ? -39.058 -0.968 42.628 1.00 94.31 270 ILE A CA 1
ATOM 2139 C C . ILE A 1 270 ? -40.350 -1.170 41.824 1.00 94.31 270 ILE A C 1
ATOM 2141 O O . ILE A 1 270 ? -40.681 -2.303 41.492 1.00 94.31 270 ILE A O 1
ATOM 2145 N N . VAL A 1 271 ? -41.043 -0.095 41.439 1.00 93.38 271 VAL A N 1
ATOM 2146 C CA . VAL A 1 271 ? -42.266 -0.171 40.618 1.00 93.38 271 VAL A CA 1
ATOM 2147 C C . VAL A 1 271 ? -42.018 -0.827 39.259 1.00 93.38 271 VAL A C 1
ATOM 2149 O O . VAL A 1 271 ? -42.859 -1.587 38.790 1.00 93.38 271 VAL A O 1
ATOM 2152 N N . THR A 1 272 ? -40.871 -0.562 38.635 1.00 92.50 272 THR A N 1
ATOM 2153 C CA . THR A 1 272 ? -40.586 -1.009 37.261 1.00 92.50 272 THR A CA 1
ATOM 2154 C C . THR A 1 272 ? -39.790 -2.310 37.167 1.00 92.50 272 THR A C 1
ATOM 2156 O O . THR A 1 272 ? -39.869 -2.993 36.148 1.00 92.50 272 THR A O 1
ATOM 2159 N N . LYS A 1 273 ? -39.008 -2.659 38.195 1.00 91.94 273 LYS A N 1
ATOM 2160 C CA . LYS A 1 273 ? -38.088 -3.810 38.187 1.00 91.94 273 LYS A CA 1
ATOM 2161 C C . LYS A 1 273 ? -38.477 -4.918 39.164 1.00 91.94 273 LYS A C 1
ATOM 2163 O O . LYS A 1 273 ? -37.951 -6.024 39.037 1.00 91.94 273 LYS A O 1
ATOM 2168 N N . ALA A 1 274 ? -39.358 -4.669 40.138 1.00 87.81 274 ALA A N 1
ATOM 2169 C CA . ALA A 1 274 ? -39.820 -5.737 41.020 1.00 87.81 274 ALA A CA 1
ATOM 2170 C C . ALA A 1 274 ? -40.657 -6.763 40.242 1.00 87.81 274 ALA A C 1
ATOM 2172 O O . ALA A 1 274 ? -41.438 -6.429 39.357 1.00 87.81 274 ALA A O 1
ATOM 2173 N N . SER A 1 275 ? -40.524 -8.037 40.609 1.00 85.69 275 SER A N 1
ATOM 2174 C CA . SER A 1 275 ? -41.251 -9.141 39.966 1.00 85.69 275 SER A CA 1
ATOM 2175 C C . SER A 1 275 ? -42.742 -9.189 40.313 1.00 85.69 275 SER A C 1
ATOM 2177 O O . SER A 1 275 ? -43.508 -9.905 39.672 1.00 85.69 275 SER A O 1
ATOM 2179 N N . ARG A 1 276 ? -43.160 -8.462 41.353 1.00 86.69 276 ARG A N 1
ATOM 2180 C CA . ARG A 1 276 ? -44.542 -8.389 41.836 1.00 86.69 276 ARG A CA 1
ATOM 2181 C C . ARG A 1 276 ? -45.070 -6.983 41.623 1.00 86.69 276 ARG A C 1
ATOM 2183 O O . ARG A 1 276 ? -44.306 -6.038 41.757 1.00 86.69 276 ARG A O 1
ATOM 2190 N N . PHE A 1 277 ? -46.376 -6.858 41.403 1.00 88.56 277 PHE A N 1
ATOM 2191 C CA . PHE A 1 277 ? -47.063 -5.567 41.360 1.00 88.56 277 PHE A CA 1
ATOM 2192 C C . PHE A 1 277 ? -47.008 -4.888 42.736 1.00 88.56 277 PHE A C 1
ATOM 2194 O O . PHE A 1 277 ? -47.634 -5.393 43.676 1.00 88.56 277 PHE A O 1
ATOM 2201 N N . PRO A 1 278 ? -46.261 -3.781 42.899 1.00 90.25 278 PRO A N 1
ATOM 2202 C CA . PRO A 1 278 ? -46.120 -3.153 44.205 1.00 90.25 278 PRO A CA 1
ATOM 2203 C C . PRO A 1 278 ? -47.389 -2.391 44.584 1.00 90.25 278 PRO A C 1
ATOM 2205 O O . PRO A 1 278 ? -48.008 -1.730 43.751 1.00 90.25 278 PRO A O 1
ATOM 2208 N N . LEU A 1 279 ? -47.763 -2.452 45.862 1.00 91.56 279 LEU A N 1
ATOM 2209 C CA . LEU A 1 279 ? -48.809 -1.594 46.407 1.00 91.56 279 LEU A CA 1
ATOM 2210 C C . LEU A 1 279 ? -48.229 -0.198 46.643 1.00 91.56 279 LEU A C 1
ATOM 2212 O O . LEU A 1 279 ? -47.331 -0.028 47.467 1.00 91.56 279 LEU A O 1
ATOM 2216 N N . LEU A 1 280 ? -48.764 0.795 45.941 1.00 92.06 280 LEU A N 1
ATOM 2217 C CA . LEU A 1 280 ? -48.317 2.175 46.062 1.00 92.06 280 LEU A CA 1
ATOM 2218 C C . LEU A 1 280 ? -49.078 2.896 47.186 1.00 92.06 280 LEU A C 1
ATOM 2220 O O . LEU A 1 280 ? -50.290 3.090 47.098 1.00 92.06 280 LEU A O 1
ATOM 2224 N N . ILE A 1 281 ? -48.362 3.310 48.234 1.00 92.44 281 ILE A N 1
ATOM 2225 C CA . ILE A 1 281 ? -48.897 4.158 49.308 1.00 92.44 281 ILE A CA 1
ATOM 2226 C C . ILE A 1 281 ? -48.537 5.608 48.975 1.00 92.44 281 ILE A C 1
ATOM 2228 O O . ILE A 1 281 ? -47.417 6.045 49.219 1.00 92.44 281 ILE A O 1
ATOM 2232 N N . ASP A 1 282 ? -49.483 6.338 48.386 1.00 91.50 282 ASP A N 1
ATOM 2233 C CA . ASP A 1 282 ? -49.241 7.660 47.800 1.00 91.50 282 ASP A CA 1
ATOM 2234 C C . ASP A 1 282 ? -50.258 8.704 48.299 1.00 91.50 282 ASP A C 1
ATOM 2236 O O . ASP A 1 282 ? -51.274 8.955 47.645 1.00 91.50 282 ASP A O 1
ATOM 2240 N N . PRO A 1 283 ? -50.018 9.331 49.467 1.00 90.81 283 PRO A N 1
ATOM 2241 C CA . PRO A 1 283 ? -50.925 10.338 50.018 1.00 90.81 283 PRO A CA 1
ATOM 2242 C C . PRO A 1 283 ? -50.973 11.628 49.185 1.00 90.81 283 PRO A C 1
ATOM 2244 O O . PRO A 1 283 ? -51.937 12.381 49.290 1.00 90.81 283 PRO A O 1
ATOM 2247 N N . GLN A 1 284 ? -49.950 11.894 48.364 1.00 89.62 284 GLN A N 1
ATOM 2248 C CA . GLN A 1 284 ? -49.849 13.104 47.540 1.00 89.62 284 GLN A CA 1
ATOM 2249 C C . GLN A 1 284 ? -50.342 12.894 46.100 1.00 89.62 284 GLN A C 1
ATOM 2251 O O . GLN A 1 284 ? -50.378 13.847 45.326 1.00 89.62 284 GLN A O 1
ATOM 2256 N N . SER A 1 285 ? -50.752 11.672 45.739 1.00 91.31 285 SER A N 1
ATOM 2257 C CA . SER A 1 285 ? -51.180 11.282 44.384 1.00 91.31 285 SER A CA 1
ATOM 2258 C C . SER A 1 285 ? -50.130 11.516 43.280 1.00 91.31 285 SER A C 1
ATOM 2260 O O . SER A 1 285 ? -50.479 11.546 42.097 1.00 91.31 285 SER A O 1
ATOM 2262 N N . GLN A 1 286 ? -48.850 11.674 43.639 1.00 91.94 286 GLN A N 1
ATOM 2263 C CA . GLN A 1 286 ? -47.761 11.916 42.686 1.00 91.94 286 GLN A CA 1
ATOM 2264 C C . GLN A 1 286 ? -47.399 10.657 41.899 1.00 91.94 286 GLN A C 1
ATOM 2266 O O . GLN A 1 286 ? -47.292 10.695 40.675 1.00 91.94 286 GLN A O 1
ATOM 2271 N N . GLY A 1 287 ? -47.257 9.522 42.580 1.00 92.12 287 GLY A N 1
ATOM 2272 C CA . GLY A 1 287 ? -46.943 8.256 41.933 1.00 92.12 287 GLY A CA 1
ATOM 2273 C C . GLY A 1 287 ? -48.108 7.737 41.085 1.00 92.12 287 GLY A C 1
ATOM 2274 O O . GLY A 1 287 ? -47.883 7.195 40.006 1.00 92.12 287 GLY A O 1
ATOM 2275 N N . ILE A 1 288 ? -49.359 7.987 41.494 1.00 92.62 288 ILE A N 1
ATOM 2276 C CA . ILE A 1 288 ? -50.536 7.707 40.650 1.00 92.62 288 ILE A CA 1
ATOM 2277 C C . ILE A 1 288 ? -50.499 8.544 39.363 1.00 92.62 288 ILE A C 1
ATOM 2279 O O . ILE A 1 288 ? -50.768 8.017 38.281 1.00 92.62 288 ILE A O 1
ATOM 2283 N N . ALA A 1 289 ? -50.186 9.841 39.460 1.00 93.69 289 ALA A N 1
ATOM 2284 C CA . ALA A 1 289 ? -50.067 10.712 38.291 1.00 93.69 289 ALA A CA 1
ATOM 2285 C C . ALA A 1 289 ? -48.929 10.259 37.362 1.00 93.69 289 ALA A C 1
ATOM 2287 O O . ALA A 1 289 ? -49.133 10.163 36.151 1.00 93.69 289 ALA A O 1
ATOM 2288 N N . TRP A 1 290 ? -47.776 9.901 37.933 1.00 95.94 290 TRP A N 1
ATOM 2289 C CA . TRP A 1 290 ? -46.635 9.368 37.193 1.00 95.94 290 TRP A CA 1
ATOM 2290 C C . TRP A 1 290 ? -46.984 8.086 36.425 1.00 95.94 290 TRP A C 1
ATOM 2292 O O . TRP A 1 290 ? -46.748 8.030 35.222 1.00 95.94 290 TRP A O 1
ATOM 2302 N N . ILE A 1 291 ? -47.621 7.092 37.061 1.00 94.81 291 ILE A N 1
ATOM 2303 C CA . ILE A 1 291 ? -48.014 5.837 36.390 1.00 94.81 291 ILE A CA 1
ATOM 2304 C C . ILE A 1 291 ? -48.986 6.107 35.233 1.00 94.81 291 ILE A C 1
ATOM 2306 O O . ILE A 1 291 ? -48.827 5.545 34.152 1.00 94.81 291 ILE A O 1
ATOM 2310 N N . LYS A 1 292 ? -49.967 7.002 35.414 1.00 93.31 292 LYS A N 1
ATOM 2311 C CA . LYS A 1 292 ? -50.901 7.376 34.336 1.00 93.31 292 LYS A CA 1
ATOM 2312 C C . LYS A 1 292 ? -50.198 8.047 33.157 1.00 93.31 292 LYS A C 1
ATOM 2314 O O . LYS A 1 292 ? -50.565 7.794 32.014 1.00 93.31 292 LYS A O 1
ATOM 2319 N N . ASN A 1 293 ? -49.211 8.900 33.427 1.00 94.19 293 ASN A N 1
ATOM 2320 C CA . ASN A 1 293 ? -48.419 9.549 32.384 1.00 94.19 293 ASN A CA 1
ATOM 2321 C C . ASN A 1 293 ? -47.492 8.558 31.677 1.00 94.19 293 ASN A C 1
ATOM 2323 O O . ASN A 1 293 ? -47.369 8.608 30.456 1.00 94.19 293 ASN A O 1
ATOM 2327 N N . LYS A 1 294 ? -46.872 7.649 32.435 1.00 93.62 294 LYS A N 1
ATOM 2328 C CA . LYS A 1 294 ? -45.992 6.602 31.919 1.00 93.62 294 LYS A CA 1
ATOM 2329 C C . LYS A 1 294 ? -46.727 5.627 31.000 1.00 93.62 294 LYS A C 1
ATOM 2331 O O . LYS A 1 294 ? -46.239 5.308 29.926 1.00 93.62 294 LYS A O 1
ATOM 2336 N N . GLU A 1 295 ? -47.921 5.198 31.394 1.00 94.12 295 GLU A N 1
ATOM 2337 C CA . GLU A 1 295 ? -48.731 4.226 30.651 1.00 94.12 295 GLU A CA 1
ATOM 2338 C C . GLU A 1 295 ? -49.719 4.886 29.670 1.00 94.12 295 GLU A C 1
ATOM 2340 O O . GLU A 1 295 ? -50.669 4.251 29.201 1.00 94.12 295 GLU A O 1
ATOM 2345 N N . LYS A 1 296 ? -49.519 6.171 29.348 1.00 91.44 296 LYS A N 1
ATOM 2346 C CA . LYS A 1 296 ? -50.427 6.956 28.497 1.00 91.44 296 LYS A CA 1
ATOM 2347 C C . LYS A 1 296 ? -50.599 6.352 27.102 1.00 91.44 296 LYS A C 1
ATOM 2349 O O . LYS A 1 296 ? -51.689 6.418 26.541 1.00 91.44 296 LYS A O 1
ATOM 2354 N N . GLU A 1 297 ? -49.542 5.759 26.557 1.00 92.75 297 GLU A N 1
ATOM 2355 C CA . GLU A 1 297 ? -49.557 5.104 25.242 1.00 92.75 297 GLU A CA 1
ATOM 2356 C C . GLU A 1 297 ? -50.032 3.642 25.311 1.00 92.75 297 GLU A C 1
ATOM 2358 O O . GLU A 1 297 ? -50.417 3.064 24.297 1.00 92.75 297 GLU A O 1
ATOM 2363 N N . ASN A 1 298 ? -50.090 3.062 26.513 1.00 91.50 298 ASN A N 1
ATOM 2364 C CA . ASN A 1 298 ? -50.367 1.641 26.738 1.00 91.50 298 ASN A CA 1
ATOM 2365 C C . ASN A 1 298 ? -51.839 1.347 27.079 1.00 91.50 298 ASN A C 1
ATOM 2367 O O . ASN A 1 298 ? -52.165 0.251 27.533 1.00 91.50 298 ASN A O 1
ATOM 2371 N N . ASN A 1 299 ? -52.750 2.300 26.842 1.00 90.94 299 ASN A N 1
ATOM 2372 C CA . ASN A 1 299 ? -54.194 2.165 27.091 1.00 90.94 299 ASN A CA 1
ATOM 2373 C C . ASN A 1 299 ? -54.542 1.724 28.531 1.00 90.94 299 ASN A C 1
ATOM 2375 O O . ASN A 1 299 ? -55.422 0.884 28.737 1.00 90.94 299 ASN A O 1
ATOM 2379 N N . LEU A 1 300 ? -53.863 2.295 29.536 1.00 92.31 300 LEU A N 1
ATOM 2380 C CA . LEU A 1 300 ? -54.109 1.996 30.951 1.00 92.31 300 LEU A CA 1
ATOM 2381 C C . LEU A 1 300 ? -55.579 2.226 31.342 1.00 92.31 300 LEU A C 1
ATOM 2383 O O . LEU A 1 300 ? -56.094 3.342 31.255 1.00 92.31 300 LEU A O 1
ATOM 2387 N N . GLN A 1 301 ? -56.232 1.187 31.865 1.00 90.94 301 GLN A N 1
ATOM 2388 C CA . GLN A 1 301 ? -57.573 1.292 32.441 1.00 90.94 301 GLN A CA 1
ATOM 2389 C C . GLN A 1 301 ? -57.496 1.562 33.946 1.00 90.94 301 GLN A C 1
ATOM 2391 O O . GLN A 1 301 ? -56.909 0.793 34.704 1.00 90.94 301 GLN A O 1
ATOM 2396 N N . VAL A 1 302 ? -58.113 2.659 34.388 1.00 89.31 302 VAL A N 1
ATOM 2397 C CA . VAL A 1 302 ? -58.138 3.073 35.796 1.00 89.31 302 VAL A CA 1
ATOM 2398 C C . VAL A 1 302 ? -59.501 2.729 36.386 1.00 89.31 302 VAL A C 1
ATOM 2400 O O . VAL A 1 302 ? -60.518 3.233 35.919 1.00 89.31 302 VAL A O 1
ATOM 2403 N N . THR A 1 303 ? -59.522 1.900 37.428 1.00 90.88 303 THR A N 1
ATOM 2404 C CA . THR A 1 303 ? -60.748 1.484 38.124 1.00 90.88 303 THR A CA 1
ATOM 2405 C C . THR A 1 303 ? -60.613 1.651 39.641 1.00 90.88 303 THR A C 1
ATOM 2407 O O . THR A 1 303 ? -59.534 1.947 40.155 1.00 90.88 303 THR A O 1
ATOM 2410 N N . SER A 1 304 ? -61.715 1.487 40.370 1.00 89.31 304 SER A N 1
ATOM 2411 C CA . SER A 1 304 ? -61.749 1.488 41.836 1.00 89.31 304 SER A CA 1
ATOM 2412 C C . SER A 1 304 ? -62.570 0.302 42.339 1.00 89.31 304 SER A C 1
ATOM 2414 O O . SER A 1 304 ? -63.427 -0.201 41.621 1.00 89.31 304 SER A O 1
ATOM 2416 N N . LEU A 1 305 ? -62.364 -0.123 43.590 1.00 88.12 305 LEU A N 1
ATOM 2417 C CA . LEU A 1 305 ? -63.096 -1.260 44.178 1.00 88.12 305 LEU A CA 1
ATOM 2418 C C . LEU A 1 305 ? -64.628 -1.080 44.173 1.00 88.12 305 LEU A C 1
ATOM 2420 O O . LEU A 1 305 ? -65.362 -2.063 44.205 1.00 88.12 305 LEU A O 1
ATOM 2424 N N . ASN A 1 306 ? -65.109 0.165 44.115 1.00 86.44 306 ASN A N 1
ATOM 2425 C CA . ASN A 1 306 ? -66.536 0.494 44.071 1.00 86.44 306 ASN A CA 1
ATOM 2426 C C . ASN A 1 306 ? -67.098 0.584 42.643 1.00 86.44 306 ASN A C 1
ATOM 2428 O O . ASN A 1 306 ? -68.302 0.787 42.475 1.00 86.44 306 ASN A O 1
ATOM 2432 N N . HIS A 1 307 ? -66.256 0.449 41.618 1.00 77.00 307 HIS A N 1
ATOM 2433 C CA . HIS A 1 307 ? -66.687 0.442 40.228 1.00 77.00 307 HIS A CA 1
ATOM 2434 C C . HIS A 1 307 ? -67.286 -0.933 39.912 1.00 77.00 307 HIS A C 1
ATOM 2436 O O . HIS A 1 307 ? -66.579 -1.914 39.691 1.00 77.00 307 HIS A O 1
ATOM 2442 N N . LYS A 1 308 ? -68.617 -1.029 39.971 1.00 60.09 308 LYS A N 1
ATOM 2443 C CA . LYS A 1 308 ? -69.345 -2.153 39.379 1.00 60.09 308 LYS A CA 1
ATOM 2444 C C . LYS A 1 308 ? -69.439 -1.856 37.884 1.00 60.09 308 LYS A C 1
ATOM 2446 O O . LYS A 1 308 ? -69.987 -0.808 37.558 1.00 60.09 308 LYS A O 1
ATOM 2451 N N . TYR A 1 309 ? -68.965 -2.787 37.054 1.00 54.88 309 TYR A N 1
ATOM 2452 C CA . TYR A 1 309 ? -68.781 -2.705 35.593 1.00 54.88 309 TYR A CA 1
ATOM 2453 C C . TYR A 1 309 ? -67.431 -2.129 35.157 1.00 54.88 309 TYR A C 1
ATOM 2455 O O . TYR A 1 309 ? -67.134 -0.949 35.451 1.00 54.88 309 TYR A O 1
#

Secondary structure (DSSP, 8-state):
-HHHHHTT---PPP-EETTTTEEPP-HHHHHHHHT-TTHHHHHHT--GGG--HHHHHHHHHHHTSTT-SHHHHHHH-HHHHHHHHHHHHHHHHHHHHHHHHHHHHHHHHHHHHHHHHHHHHHHHHHHHHHHHHHHHHHHHHHHHHHHHHHHHHHHHHHHHHHHHHHHHHHHHHHHHHHHHHHHHHHHHHHHHHHHHHHHHHHHHHHHSTTS-HHHHHHHHHHHHHHHHHTT----TT--HHHHHS-HHHHHHHHHTT---SHHHHHHHHHHHH-SS------TTSHHHHHHHHHTTTTTPPP--TT---

InterPro domains:
  IPR024743 Dynein heavy chain, coiled coil stalk [PF12777] (35-224)
  IPR026983 Dynein heavy chain [PTHR46532] (3-308)
  IPR027417 P-loop containing nucleoside triphosphate hydrolase [G3DSA:3.40.50.300] (239-309)
  IPR035706 Dynein heavy chain, ATP-binding dynein motor region [PF12781] (252-308)

Radius of gyration: 75.27 Å; chains: 1; bounding box: 139×34×173 Å

Foldseek 3Di:
DLVCLLVVHDDDDWDQDPVVRATDDPVVVVVVLVPDPCNVVCLVPPPLVPDDPVSLVVCVSVCPPPCLDLVNVVVVPNVVSVVSVSSVVSSVSVVVCVVVVVVVVVVVVVVVVVVVVVVVVVVVVVVVVVVVVVVVVVVVVVVVVVVVVVVVVVVVVVVVVVVVVVVVVCVVCVVVVVVVVVVVVVVVLCVQAVVLAVVLLVCLLPPCQVDDPVVNVVVSVVSVVVCVVVVRRHDPPDDNLVVQDPPVVLVVLVVLQQDNDPRSSSNVSSCVPRPDHDDDDCPPCRVVSSVCSVCVVVPDDDDDPPDDD

Organism: NCBI:txid320908

Sequence (309 aa):
DVVLILFQRKVDQVRPDVEKNFFFPNWAESLKVMADTKFLYNLQNFPKDKINAETVDLMLPYLENPLYTFEGAKIACGNVAGLLQWTTAMKAFYNVNKDVLPLKANLAIQQNRLNIATKELNEAQKLLAAKEEELAAAQQQFDVAMAAKQEVLDVANKVKSKMDAASALINGLAGEQVRWTEQSQAFRSETERLVGDVLLLTGFLSYTGPFNQEYRNLLQTTWYNELVTRKIPVTANLNITENLVDTPTIGEWNLQGLPSDELSIQNGIIVTKASRFPLLIDPQSQGIAWIKNKEKENNLQVTSLNHKY

pLDDT: mean 90.41, std 6.43, range [54.88, 97.62]